Protein AF-A0A9D8IH12-F1 (afdb_monomer_lite)

Sequence (196 aa):
MSVIIPDLQWYLEQSACKNISPRCPFATVQSCPRFYQSLSLLGDAGSTKIPEKEDKKLFKKWKCTPLWPITKEQATSISGYEDNHFWNFCPEVSFGRFDFFASDLDRYADEIDKDLAHSNLSKIKTTSDDWRWSWANIKPQHYSECPLYSVLLRLKTDINNRHEDIIDFKPNFHGIGLNINALIRKIKRRIKGKDV

Structure (mmCIF, N/CA/C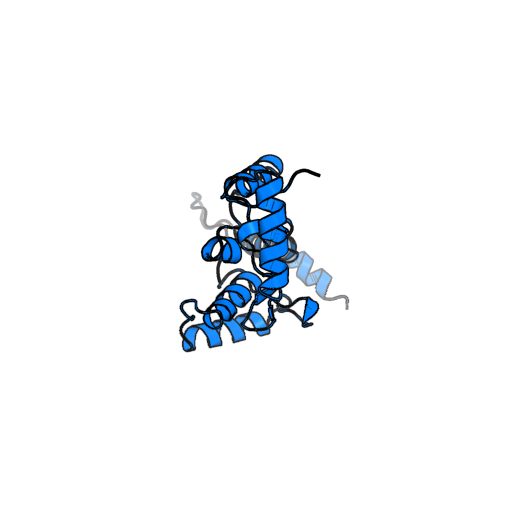/O backbone):
data_AF-A0A9D8IH12-F1
#
_entry.id   AF-A0A9D8IH12-F1
#
loop_
_atom_site.group_PDB
_atom_site.id
_atom_site.type_symbol
_atom_site.label_atom_id
_atom_site.label_alt_id
_atom_site.label_comp_id
_atom_site.label_asym_id
_atom_site.label_entity_id
_atom_site.label_seq_id
_atom_site.pdbx_PDB_ins_code
_atom_site.Cartn_x
_atom_site.Cartn_y
_atom_site.Cartn_z
_atom_site.occupancy
_atom_site.B_iso_or_equiv
_atom_site.auth_seq_id
_atom_site.auth_comp_id
_atom_site.auth_asym_id
_atom_site.auth_atom_id
_atom_site.pdbx_PDB_model_num
ATOM 1 N N . MET A 1 1 ? 11.280 15.818 -16.408 1.00 52.19 1 MET A N 1
ATOM 2 C CA . MET A 1 1 ? 10.910 15.562 -14.999 1.00 52.19 1 MET A CA 1
ATOM 3 C C . MET A 1 1 ? 11.822 14.467 -14.480 1.00 52.19 1 MET A C 1
ATOM 5 O O . MET A 1 1 ? 12.082 13.536 -15.232 1.00 52.19 1 MET A O 1
ATOM 9 N N . SER A 1 2 ? 12.368 14.611 -13.274 1.00 76.56 2 SER A N 1
ATOM 10 C CA . SER A 1 2 ? 13.153 13.557 -12.627 1.00 76.56 2 SER A CA 1
ATOM 11 C C . SER A 1 2 ? 12.248 12.373 -12.283 1.00 76.56 2 SER A C 1
ATOM 13 O O . SER A 1 2 ? 11.105 12.561 -11.869 1.00 76.56 2 SER A O 1
ATOM 15 N N . VAL A 1 3 ? 12.749 11.158 -12.489 1.00 87.12 3 VAL A N 1
ATOM 16 C CA . VAL A 1 3 ? 12.045 9.931 -12.104 1.00 87.12 3 VAL A CA 1
ATOM 17 C C . VAL A 1 3 ? 12.115 9.811 -10.585 1.00 87.12 3 VAL A C 1
ATOM 19 O O . VAL A 1 3 ? 13.197 9.906 -10.010 1.00 87.12 3 VAL A O 1
ATOM 22 N N . ILE A 1 4 ? 10.964 9.645 -9.935 1.00 92.81 4 ILE A N 1
ATOM 23 C CA . ILE A 1 4 ? 10.900 9.370 -8.497 1.00 92.81 4 ILE A CA 1
ATOM 24 C C . ILE A 1 4 ? 11.080 7.867 -8.304 1.00 92.81 4 ILE A C 1
ATOM 26 O O . ILE A 1 4 ? 10.373 7.077 -8.932 1.00 92.81 4 ILE A O 1
ATOM 30 N N . ILE A 1 5 ? 11.996 7.491 -7.416 1.00 94.44 5 ILE A N 1
ATOM 31 C CA . ILE A 1 5 ? 12.166 6.121 -6.934 1.00 94.44 5 ILE A CA 1
ATOM 32 C C . ILE A 1 5 ? 11.589 6.094 -5.515 1.00 94.44 5 ILE A C 1
ATOM 34 O O . ILE A 1 5 ? 12.211 6.648 -4.612 1.00 94.44 5 ILE A O 1
ATOM 38 N N . PRO A 1 6 ? 10.380 5.545 -5.299 1.00 95.50 6 PRO A N 1
ATOM 39 C CA . PRO A 1 6 ? 9.729 5.561 -3.992 1.00 95.50 6 PRO A CA 1
ATOM 40 C C . PRO A 1 6 ? 10.261 4.442 -3.090 1.00 95.50 6 PRO A C 1
ATOM 42 O O . PRO A 1 6 ? 9.503 3.597 -2.615 1.00 95.50 6 PRO A O 1
ATOM 45 N N . ASP A 1 7 ? 11.573 4.410 -2.896 1.00 95.44 7 ASP A N 1
ATOM 46 C CA . ASP A 1 7 ? 12.251 3.471 -2.011 1.00 95.44 7 ASP A CA 1
ATOM 47 C C . ASP A 1 7 ? 12.189 3.934 -0.541 1.00 95.44 7 ASP A C 1
ATOM 49 O O . ASP A 1 7 ? 11.504 4.899 -0.174 1.00 95.44 7 ASP A O 1
ATOM 53 N N . LEU A 1 8 ? 12.907 3.225 0.333 1.00 96.44 8 LEU A N 1
ATOM 54 C CA . LEU A 1 8 ? 13.005 3.585 1.745 1.00 96.44 8 LEU A CA 1
ATOM 55 C C . LEU A 1 8 ? 13.632 4.961 1.964 1.00 96.44 8 LEU A C 1
ATOM 57 O O . LEU A 1 8 ? 13.173 5.682 2.849 1.00 96.44 8 LEU A O 1
ATOM 61 N N . GLN A 1 9 ? 14.637 5.334 1.175 1.00 96.25 9 GLN A N 1
ATOM 62 C CA . GLN A 1 9 ? 15.309 6.617 1.329 1.00 96.25 9 GLN A CA 1
ATOM 63 C C . GLN A 1 9 ? 14.342 7.761 1.018 1.00 96.25 9 GLN A C 1
ATOM 65 O O . GLN A 1 9 ? 14.141 8.639 1.860 1.00 96.25 9 GLN A O 1
ATOM 70 N N . TRP A 1 10 ? 13.655 7.688 -0.124 1.00 96.12 10 TRP A N 1
ATOM 71 C CA . TRP A 1 10 ? 12.610 8.636 -0.496 1.00 96.12 10 TRP A CA 1
ATOM 72 C C . TRP A 1 10 ? 11.544 8.751 0.597 1.00 96.12 10 TRP A C 1
ATOM 74 O O . TRP A 1 10 ? 11.160 9.851 0.994 1.00 96.12 10 TRP A O 1
ATOM 84 N N . TYR A 1 11 ? 11.086 7.622 1.139 1.00 96.88 11 TYR A N 1
ATOM 85 C CA . TYR A 1 11 ? 10.042 7.609 2.161 1.00 96.88 11 TYR A CA 1
ATOM 86 C C . TYR A 1 11 ? 10.471 8.268 3.479 1.00 96.88 11 TYR A C 1
ATOM 88 O O . TYR A 1 11 ? 9.703 9.027 4.084 1.00 96.88 11 TYR A O 1
ATOM 96 N N . LEU A 1 12 ? 11.704 8.007 3.921 1.00 97.31 12 LEU A N 1
ATOM 97 C CA . LEU A 1 12 ? 12.273 8.608 5.127 1.00 97.31 12 LEU A CA 1
ATOM 98 C C . LEU A 1 12 ? 12.488 10.115 4.957 1.00 97.31 12 LEU A C 1
ATOM 100 O O . LEU A 1 12 ? 12.183 10.878 5.874 1.00 97.31 12 LEU A O 1
ATOM 104 N N . GLU A 1 13 ? 12.934 10.559 3.781 1.00 96.94 13 GLU A N 1
ATOM 105 C CA . GLU A 1 13 ? 13.054 11.982 3.451 1.00 96.94 13 GLU A CA 1
ATOM 106 C C . GLU A 1 13 ? 11.695 12.687 3.499 1.00 96.94 13 GLU A C 1
ATOM 108 O O . GLU A 1 13 ? 11.571 13.740 4.125 1.00 96.94 13 GLU A O 1
ATOM 113 N N . GLN A 1 14 ? 10.640 12.076 2.942 1.00 96.75 14 GLN A N 1
ATOM 114 C CA . GLN A 1 14 ? 9.277 12.615 3.037 1.00 96.75 14 GLN A CA 1
ATOM 115 C C . GLN A 1 14 ? 8.811 12.761 4.492 1.00 96.75 14 GLN A C 1
ATOM 117 O O . GLN A 1 14 ? 8.184 13.765 4.848 1.00 96.75 14 GLN A O 1
ATOM 122 N N . SER A 1 15 ? 9.120 11.780 5.344 1.00 96.88 15 SER A N 1
ATOM 123 C CA . SER A 1 15 ? 8.810 11.838 6.777 1.00 96.88 15 SER A CA 1
ATOM 124 C C . SER A 1 15 ? 9.581 12.953 7.485 1.00 96.88 15 SER A C 1
ATOM 126 O O . SER A 1 15 ? 8.988 13.719 8.249 1.00 96.88 15 SER A O 1
ATOM 128 N N . ALA A 1 16 ? 10.878 13.088 7.195 1.00 97.00 16 ALA A N 1
ATOM 129 C CA . ALA A 1 16 ? 11.741 14.112 7.772 1.00 97.00 16 ALA A CA 1
ATOM 130 C C . ALA A 1 16 ? 11.294 15.526 7.370 1.00 97.00 16 ALA A C 1
ATOM 132 O O . ALA A 1 16 ? 11.111 16.380 8.236 1.00 97.00 16 ALA A O 1
ATOM 133 N N . CYS A 1 17 ? 11.013 15.758 6.082 1.00 96.19 17 CYS A N 1
ATOM 134 C CA . CYS A 1 17 ? 10.517 17.042 5.578 1.00 96.19 17 CYS A CA 1
ATOM 135 C C . CYS A 1 17 ? 9.187 17.459 6.219 1.00 96.19 17 CYS A C 1
ATOM 137 O O . CYS A 1 17 ? 8.933 18.648 6.403 1.00 96.19 17 CYS A O 1
ATOM 139 N N . LYS A 1 18 ? 8.332 16.491 6.566 1.00 94.75 18 LYS A N 1
ATOM 140 C CA . LYS A 1 18 ? 7.032 16.734 7.207 1.00 94.75 18 LYS A CA 1
ATOM 141 C C . LYS A 1 18 ? 7.108 16.725 8.742 1.00 94.75 18 LYS A C 1
ATOM 143 O O . LYS A 1 18 ? 6.090 16.978 9.381 1.00 94.75 18 LYS A O 1
ATOM 148 N N . ASN A 1 19 ? 8.279 16.454 9.327 1.00 95.62 19 ASN A N 1
ATOM 149 C CA . ASN A 1 19 ? 8.497 16.289 10.767 1.00 95.62 19 ASN A CA 1
ATOM 150 C C . ASN A 1 19 ? 7.509 15.296 11.416 1.00 95.62 19 ASN A C 1
ATOM 152 O O . ASN A 1 19 ? 6.860 15.585 12.425 1.00 95.62 19 ASN A O 1
ATOM 156 N N . ILE A 1 20 ? 7.350 14.129 10.789 1.00 95.44 20 ILE A N 1
ATOM 157 C CA . ILE A 1 20 ? 6.456 13.052 11.233 1.00 95.44 20 ILE A CA 1
ATOM 158 C C . ILE A 1 20 ? 7.218 11.734 11.408 1.00 95.44 20 ILE A C 1
ATOM 160 O O . ILE A 1 20 ? 8.392 11.618 11.068 1.00 95.44 20 ILE A O 1
ATOM 164 N N . SER A 1 21 ? 6.537 10.737 11.976 1.00 94.75 21 SER A N 1
ATOM 165 C CA . SER A 1 21 ? 7.082 9.389 12.181 1.00 94.75 21 SER A CA 1
ATOM 166 C C . SER A 1 21 ? 7.619 8.783 10.873 1.00 94.75 21 SER A C 1
ATOM 168 O O . SER A 1 21 ? 6.948 8.885 9.855 1.00 94.75 21 SER A O 1
ATOM 170 N N . PRO A 1 22 ? 8.759 8.071 10.884 1.00 94.69 22 PRO A N 1
ATOM 171 C CA . PRO A 1 22 ? 9.334 7.470 9.675 1.00 94.69 22 PRO A CA 1
ATOM 172 C C . PRO A 1 22 ? 8.494 6.330 9.081 1.00 94.69 22 PRO A C 1
ATOM 174 O O . PRO A 1 22 ? 8.726 5.914 7.951 1.00 94.69 22 PRO A O 1
ATOM 177 N N . ARG A 1 23 ? 7.546 5.779 9.849 1.00 95.44 23 ARG A N 1
ATOM 178 C CA . ARG A 1 23 ? 6.597 4.741 9.419 1.00 95.44 23 ARG A CA 1
ATOM 179 C C . ARG A 1 23 ? 5.189 5.094 9.857 1.00 95.44 23 ARG A C 1
ATOM 181 O O . ARG A 1 23 ? 4.989 5.789 10.862 1.00 95.44 23 ARG A O 1
ATOM 188 N N . CYS A 1 24 ? 4.210 4.555 9.139 1.00 96.75 24 CYS A N 1
ATOM 189 C CA . CYS A 1 24 ? 2.810 4.751 9.462 1.00 96.75 24 CYS A CA 1
ATOM 190 C C . CYS A 1 24 ? 2.468 4.123 10.828 1.00 96.75 24 CYS A C 1
ATOM 192 O O . CYS A 1 24 ? 2.573 2.906 10.997 1.00 96.75 24 CYS A O 1
ATOM 194 N N . PRO A 1 25 ? 1.950 4.902 11.795 1.00 95.94 25 PRO A N 1
ATOM 195 C CA . PRO A 1 25 ? 1.596 4.392 13.122 1.00 95.94 25 PRO A CA 1
ATOM 196 C C . PRO A 1 25 ? 0.372 3.458 13.116 1.00 95.94 25 PRO A C 1
ATOM 198 O O . PRO A 1 25 ? 0.020 2.890 14.149 1.00 95.94 25 PRO A O 1
ATOM 201 N N . PHE A 1 26 ? -0.299 3.316 11.969 1.00 96.81 26 PHE A N 1
ATOM 202 C CA . PHE A 1 26 ? -1.471 2.462 11.778 1.00 96.81 26 PHE A CA 1
ATOM 203 C C . PHE A 1 26 ? -1.189 1.249 10.880 1.00 96.81 26 PHE A C 1
ATOM 205 O O . PHE A 1 26 ? -2.137 0.578 10.480 1.00 96.81 26 PHE A O 1
ATOM 212 N N . ALA A 1 27 ? 0.078 0.967 10.549 1.00 95.06 27 ALA A N 1
ATOM 213 C CA . ALA A 1 27 ? 0.498 -0.114 9.650 1.00 95.06 27 ALA A CA 1
ATOM 214 C C . ALA A 1 27 ? 0.343 -1.521 10.261 1.00 95.06 27 ALA A C 1
ATOM 216 O O . ALA A 1 27 ? 1.305 -2.271 10.394 1.00 95.06 27 ALA A O 1
ATOM 217 N N . THR A 1 28 ? -0.871 -1.883 10.672 1.00 96.00 28 THR A N 1
ATOM 218 C CA . THR A 1 28 ? -1.206 -3.227 11.148 1.00 96.00 28 THR A CA 1
ATOM 219 C C . THR A 1 28 ? -2.620 -3.610 10.718 1.00 96.00 28 THR A C 1
ATOM 221 O O . THR A 1 28 ? -3.506 -2.758 10.591 1.00 96.00 28 THR A O 1
ATOM 224 N N . VAL A 1 29 ? -2.872 -4.917 10.577 1.00 95.38 29 VAL A N 1
ATOM 225 C CA . VAL A 1 29 ? -4.204 -5.455 10.230 1.00 95.38 29 VAL A CA 1
ATOM 226 C C . VAL A 1 29 ? -5.284 -5.100 11.257 1.00 95.38 29 VAL A C 1
ATOM 228 O O . VAL A 1 29 ? -6.471 -5.075 10.936 1.00 95.38 29 VAL A O 1
ATOM 231 N N . GLN A 1 30 ? -4.885 -4.814 12.501 1.00 94.69 30 GLN A N 1
ATOM 232 C CA . GLN A 1 30 ? -5.800 -4.470 13.588 1.00 94.69 30 GLN A CA 1
ATOM 233 C C . GLN A 1 30 ? -6.117 -2.976 13.663 1.00 94.69 30 GLN A C 1
ATOM 235 O O . GLN A 1 30 ? -7.159 -2.627 14.223 1.00 94.69 30 GLN A O 1
ATOM 240 N N . SER A 1 31 ? -5.263 -2.120 13.103 1.00 94.69 31 SER A N 1
ATOM 241 C CA . SER A 1 31 ? -5.381 -0.664 13.220 1.00 94.69 31 SER A CA 1
ATOM 242 C C . SER A 1 31 ? -5.847 0.022 11.937 1.00 94.69 31 SER A C 1
ATOM 244 O O . SER A 1 31 ? -6.378 1.126 12.024 1.00 94.69 31 SER A O 1
ATOM 246 N N . CYS A 1 32 ? -5.686 -0.601 10.764 1.00 96.88 32 CYS A N 1
ATOM 247 C CA . CYS A 1 32 ? -6.055 0.005 9.485 1.00 96.88 32 CYS A CA 1
ATOM 248 C C . CYS A 1 32 ? -6.772 -0.988 8.549 1.00 96.88 32 CYS A C 1
ATOM 250 O O . CYS A 1 32 ? -6.210 -2.045 8.242 1.00 96.88 32 CYS A O 1
ATOM 252 N N . PRO A 1 33 ? -7.963 -0.641 8.016 1.00 96.75 33 PRO A N 1
ATOM 253 C CA . PRO A 1 33 ? -8.672 -1.509 7.081 1.00 96.75 33 PRO A CA 1
ATOM 254 C C . PRO A 1 33 ? -7.945 -1.632 5.739 1.00 96.75 33 PRO A C 1
ATOM 256 O O . PRO A 1 33 ? -7.918 -2.721 5.183 1.00 96.75 33 PRO A O 1
ATOM 259 N N . ARG A 1 34 ? -7.284 -0.574 5.241 1.00 96.88 34 ARG A N 1
ATOM 260 C CA . ARG A 1 34 ? -6.520 -0.643 3.980 1.00 96.88 34 ARG A CA 1
ATOM 261 C C . ARG A 1 34 ? -5.297 -1.548 4.091 1.00 96.88 34 ARG A C 1
ATOM 263 O O . ARG A 1 34 ? -5.007 -2.284 3.155 1.00 96.88 34 ARG A O 1
ATOM 270 N N . PHE A 1 35 ? -4.604 -1.527 5.232 1.00 97.25 35 PHE A N 1
ATOM 271 C CA . PHE A 1 35 ? -3.502 -2.458 5.491 1.00 97.25 35 PHE A CA 1
ATOM 272 C C . PHE A 1 35 ? -4.009 -3.904 5.444 1.00 97.25 35 PHE A C 1
ATOM 274 O O . PHE A 1 35 ? -3.428 -4.745 4.766 1.00 97.25 35 PHE A O 1
ATOM 281 N N . TYR A 1 36 ? -5.134 -4.168 6.114 1.00 96.88 36 TYR A N 1
ATOM 282 C CA . TYR A 1 36 ? -5.791 -5.469 6.077 1.00 96.88 36 TYR A CA 1
ATOM 283 C C . TYR A 1 36 ? -6.212 -5.888 4.657 1.00 96.88 36 TYR A C 1
ATOM 285 O O . TYR A 1 36 ? -5.841 -6.976 4.230 1.00 96.88 36 TYR A O 1
ATOM 293 N N . GLN A 1 37 ? -6.928 -5.035 3.914 1.00 96.00 37 GLN A N 1
ATOM 294 C CA . GLN A 1 37 ? -7.385 -5.343 2.552 1.00 96.00 37 GLN A CA 1
ATOM 295 C C . GLN A 1 37 ? -6.217 -5.647 1.611 1.00 96.00 37 GLN A C 1
ATOM 297 O O . GLN A 1 37 ? -6.265 -6.629 0.879 1.00 96.00 37 GLN A O 1
ATOM 302 N N . SER A 1 38 ? -5.151 -4.845 1.682 1.00 96.06 38 SER A N 1
ATOM 303 C CA . SER A 1 38 ? -3.942 -5.057 0.878 1.00 96.06 38 SER A CA 1
ATOM 304 C C . SER A 1 38 ? -3.308 -6.413 1.178 1.00 96.06 38 SER A C 1
ATOM 306 O O . SER A 1 38 ? -3.014 -7.173 0.263 1.00 96.06 38 SER A O 1
ATOM 308 N N . LEU A 1 39 ? -3.133 -6.748 2.461 1.00 95.38 39 LEU A N 1
ATOM 309 C CA . LEU A 1 39 ? -2.497 -8.002 2.859 1.00 95.38 39 LEU A CA 1
ATOM 310 C C . LEU A 1 39 ? -3.357 -9.232 2.532 1.00 95.38 39 LEU A C 1
ATOM 312 O O . LEU A 1 39 ? -2.820 -10.252 2.112 1.00 95.38 39 LEU A O 1
ATOM 316 N N . SER A 1 40 ? -4.677 -9.133 2.715 1.00 94.75 40 SER A N 1
ATOM 317 C CA . SER A 1 40 ? -5.627 -10.204 2.389 1.00 94.75 40 SER A CA 1
ATOM 318 C C . SER A 1 40 ? -5.575 -10.543 0.892 1.00 94.75 40 SER A C 1
ATOM 320 O O . SER A 1 40 ? -5.410 -11.709 0.540 1.00 94.75 40 SER A O 1
ATOM 322 N N . LEU A 1 41 ? -5.569 -9.524 0.020 1.00 94.19 41 LEU A N 1
ATOM 323 C CA . LEU A 1 41 ? -5.495 -9.700 -1.437 1.00 94.19 41 LEU A CA 1
ATOM 324 C C . LEU A 1 41 ? -4.143 -10.240 -1.927 1.00 94.19 41 LEU A C 1
ATOM 326 O O . LEU A 1 41 ? -4.106 -11.032 -2.865 1.00 94.19 41 LEU A O 1
ATOM 330 N N . LEU A 1 42 ? -3.025 -9.875 -1.288 1.00 91.50 42 LEU A N 1
ATOM 331 C CA . LEU A 1 42 ? -1.710 -10.417 -1.669 1.00 91.50 42 LEU A CA 1
ATOM 332 C C . LEU A 1 42 ? -1.615 -11.935 -1.512 1.00 91.50 42 LEU A C 1
ATOM 334 O O . LEU A 1 42 ? -0.801 -12.564 -2.189 1.00 91.50 42 LEU A O 1
ATOM 338 N N . GLY A 1 43 ? -2.425 -12.514 -0.626 1.00 85.81 43 GLY A N 1
ATOM 339 C CA . GLY A 1 43 ? -2.532 -13.956 -0.476 1.00 85.81 43 GLY A CA 1
ATOM 340 C C . GLY A 1 43 ? -2.961 -14.658 -1.767 1.00 85.81 43 GLY A C 1
ATOM 341 O O . GLY A 1 43 ? -2.488 -15.754 -2.060 1.00 85.81 43 GLY A O 1
ATOM 342 N N . ASP A 1 44 ? -3.832 -14.021 -2.548 1.00 83.44 44 ASP A N 1
ATOM 343 C CA . ASP A 1 44 ? -4.275 -14.537 -3.843 1.00 83.44 44 ASP A CA 1
ATOM 344 C C . ASP A 1 44 ? -3.245 -14.245 -4.949 1.00 83.44 44 ASP A C 1
ATOM 346 O O . ASP A 1 44 ? -3.030 -15.091 -5.810 1.00 83.44 44 ASP A O 1
ATOM 350 N N . ALA A 1 45 ? -2.480 -13.154 -4.828 1.00 83.44 45 ALA A N 1
ATOM 351 C CA . ALA A 1 45 ? -1.359 -12.806 -5.715 1.00 83.44 45 ALA A CA 1
ATOM 352 C C . ALA A 1 45 ? -0.020 -13.495 -5.343 1.00 83.44 45 ALA A C 1
ATOM 354 O O . ALA A 1 45 ? 1.065 -12.904 -5.418 1.00 83.44 45 ALA A O 1
ATOM 355 N N . GLY A 1 46 ? -0.085 -14.749 -4.886 1.00 83.12 46 GLY A N 1
ATOM 356 C CA . GLY A 1 46 ? 1.090 -15.599 -4.649 1.00 83.12 46 GLY A CA 1
ATOM 357 C C . GLY A 1 46 ? 1.876 -15.337 -3.357 1.00 83.12 46 GLY A C 1
ATOM 358 O O . GLY A 1 46 ? 2.994 -15.836 -3.222 1.00 83.12 46 GLY A O 1
ATOM 359 N N . SER A 1 47 ? 1.335 -14.570 -2.405 1.00 87.94 47 SER A N 1
ATOM 360 C CA . SER A 1 47 ? 1.926 -14.416 -1.063 1.00 87.94 47 SER A CA 1
ATOM 361 C C . SER A 1 47 ? 1.300 -15.386 -0.057 1.00 87.94 47 SER A C 1
ATOM 363 O O . SER A 1 47 ? 0.250 -15.981 -0.295 1.00 87.94 47 SER A O 1
ATOM 365 N N . THR A 1 48 ? 1.920 -15.543 1.113 1.00 91.06 48 THR A N 1
ATOM 366 C CA . THR A 1 48 ? 1.343 -16.358 2.190 1.00 91.06 48 THR A CA 1
ATOM 367 C C . THR A 1 48 ? 0.010 -15.772 2.659 1.00 91.06 48 THR A C 1
ATOM 369 O O . THR A 1 48 ? -0.053 -14.620 3.093 1.00 91.06 48 THR A O 1
ATOM 372 N N . LYS A 1 49 ? -1.054 -16.581 2.610 1.00 93.19 49 LYS A N 1
ATOM 373 C CA . LYS A 1 49 ? -2.403 -16.176 3.027 1.00 93.19 49 LYS A CA 1
ATOM 374 C C . LYS A 1 49 ? -2.507 -15.993 4.541 1.00 93.19 49 LYS A C 1
ATOM 376 O O . LYS A 1 49 ? -1.919 -16.743 5.322 1.00 93.19 49 LYS A O 1
ATOM 381 N N . ILE A 1 50 ? -3.336 -15.036 4.956 1.00 93.69 50 ILE A N 1
ATOM 382 C CA . ILE A 1 50 ? -3.797 -14.940 6.344 1.00 93.69 50 ILE A CA 1
ATOM 383 C C . ILE A 1 50 ? -4.619 -16.205 6.652 1.00 93.69 50 ILE A C 1
ATOM 385 O O . ILE A 1 50 ? -5.450 -16.593 5.828 1.00 93.69 50 ILE A O 1
ATOM 389 N N . PRO A 1 51 ? -4.439 -16.858 7.818 1.00 95.94 51 PRO A N 1
ATOM 390 C CA . PRO A 1 51 ? -5.261 -18.003 8.192 1.00 95.9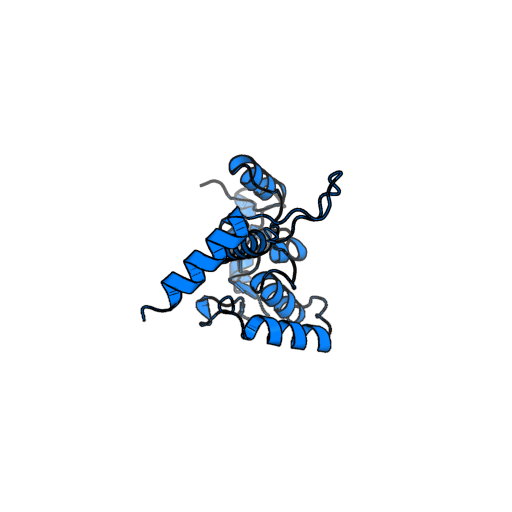4 51 PRO A CA 1
ATOM 391 C C . PRO A 1 51 ? -6.754 -17.668 8.114 1.00 95.94 51 PRO A C 1
ATOM 393 O O . PRO A 1 51 ? -7.196 -16.672 8.688 1.00 95.94 51 PRO A O 1
ATOM 396 N N . GLU A 1 52 ? -7.541 -18.524 7.461 1.00 95.06 52 GLU A N 1
ATOM 397 C CA . GLU A 1 52 ? -8.948 -18.263 7.109 1.00 95.06 52 GLU A CA 1
ATOM 398 C C . GLU A 1 52 ? -9.801 -17.793 8.302 1.00 95.06 52 GLU A C 1
ATOM 400 O O . GLU A 1 52 ? -10.625 -16.883 8.192 1.00 95.06 52 GLU A O 1
ATOM 405 N N . LYS A 1 53 ? -9.579 -18.389 9.478 1.00 96.94 53 LYS A N 1
ATOM 406 C CA . LYS A 1 53 ? -10.270 -18.015 10.718 1.00 96.94 53 LYS A CA 1
ATOM 407 C C . LYS A 1 53 ? -9.981 -16.569 11.134 1.00 96.94 53 LYS A C 1
ATOM 409 O O . LYS A 1 53 ? -10.897 -15.867 11.568 1.00 96.94 53 LYS A O 1
ATOM 414 N N . GLU A 1 54 ? -8.726 -16.136 11.035 1.00 96.25 54 GLU A N 1
ATOM 415 C CA . GLU A 1 54 ? -8.322 -14.775 11.400 1.00 96.25 54 GLU A CA 1
ATOM 416 C C . GLU A 1 54 ? -8.765 -13.776 10.326 1.00 96.25 54 GLU A C 1
ATOM 418 O O . GLU A 1 54 ? -9.274 -12.709 10.665 1.00 96.25 54 GLU A O 1
ATOM 423 N N . ASP A 1 55 ? -8.681 -14.150 9.047 1.00 96.12 55 ASP A N 1
ATOM 424 C CA . ASP A 1 55 ? -9.146 -13.318 7.935 1.00 96.12 55 ASP A CA 1
ATOM 425 C C . ASP A 1 55 ? -10.654 -13.030 8.031 1.00 96.12 55 ASP A C 1
ATOM 427 O O . ASP A 1 55 ? -11.069 -11.872 8.064 1.00 96.12 55 ASP A O 1
ATOM 431 N N . LYS A 1 56 ? -11.490 -14.058 8.248 1.00 96.44 56 LYS A N 1
ATOM 432 C CA . LYS A 1 56 ? -12.943 -13.891 8.467 1.00 96.44 56 LYS A CA 1
ATOM 433 C C . LYS A 1 56 ? -13.269 -12.976 9.651 1.00 96.44 56 LYS A C 1
ATOM 435 O O . LYS A 1 56 ? -14.219 -12.187 9.599 1.00 96.44 56 LYS A O 1
ATOM 440 N N . LYS A 1 57 ? -12.499 -13.075 10.738 1.00 96.94 57 LYS A N 1
ATOM 441 C CA . LYS A 1 57 ? -12.653 -12.228 11.930 1.00 96.94 57 LYS A CA 1
ATOM 442 C C . LYS A 1 57 ? -12.304 -10.769 11.622 1.00 96.94 57 LYS A C 1
ATOM 444 O O . LYS A 1 57 ? -13.062 -9.875 12.007 1.00 96.94 57 LYS A O 1
ATOM 449 N N . LEU A 1 58 ? -11.193 -10.531 10.927 1.00 96.62 58 LEU A N 1
ATOM 450 C CA . LEU A 1 58 ? -10.754 -9.201 10.499 1.00 96.62 58 LEU A CA 1
ATOM 451 C C . LEU A 1 58 ? -11.746 -8.572 9.517 1.00 96.62 58 LEU A C 1
ATOM 453 O O . LEU A 1 58 ? -12.147 -7.424 9.715 1.00 96.62 58 LEU A O 1
ATOM 457 N N . PHE A 1 59 ? -12.224 -9.339 8.537 1.00 96.25 59 PHE A N 1
ATOM 458 C CA . PHE A 1 59 ? -13.257 -8.908 7.601 1.00 96.25 59 PHE A CA 1
ATOM 459 C C . PHE A 1 59 ? -14.512 -8.431 8.333 1.00 96.25 59 PHE A C 1
ATOM 461 O O . PHE A 1 59 ? -14.977 -7.311 8.122 1.00 96.25 59 PHE A O 1
ATOM 468 N N . LYS A 1 60 ? -15.039 -9.250 9.254 1.00 96.31 60 LYS A N 1
ATOM 469 C CA . LYS A 1 60 ? -16.233 -8.900 10.035 1.00 96.31 60 LYS A CA 1
ATOM 470 C C . LYS A 1 60 ? -16.014 -7.647 10.884 1.00 96.31 60 LYS A C 1
ATOM 472 O O . LYS A 1 60 ? -16.910 -6.810 10.960 1.00 96.31 60 LYS A O 1
ATOM 477 N N . LYS A 1 61 ? -14.839 -7.509 11.509 1.00 95.19 61 LYS A N 1
ATOM 478 C CA . LYS A 1 61 ? -14.475 -6.319 12.290 1.00 95.19 61 LYS A CA 1
ATOM 479 C C . LYS A 1 61 ? -14.556 -5.064 11.430 1.00 95.19 61 LYS A C 1
ATOM 481 O O . LYS A 1 61 ? -15.220 -4.110 11.823 1.00 95.19 61 LYS A O 1
ATOM 486 N N . TRP A 1 62 ? -13.887 -5.062 10.280 1.00 95.69 62 TRP A N 1
ATOM 487 C CA . TRP A 1 62 ? -13.749 -3.856 9.472 1.00 95.69 62 TRP A CA 1
ATOM 488 C C . TRP A 1 62 ? -15.005 -3.508 8.682 1.00 95.69 62 TRP A C 1
ATOM 490 O O . TRP A 1 62 ? -15.355 -2.331 8.631 1.00 95.69 62 TRP A O 1
ATOM 500 N N . LYS A 1 63 ? -15.731 -4.505 8.162 1.00 94.81 63 LYS A N 1
ATOM 501 C CA . LYS A 1 63 ? -16.978 -4.311 7.404 1.00 94.81 63 LYS A CA 1
ATOM 502 C C . LYS A 1 63 ? -18.049 -3.532 8.179 1.00 94.81 63 LYS A C 1
ATOM 504 O O . LYS A 1 63 ? -18.868 -2.853 7.574 1.00 94.81 63 LYS A O 1
ATOM 509 N N . CYS A 1 64 ? -18.040 -3.612 9.509 1.00 90.62 64 CYS A N 1
ATOM 510 C CA . CYS A 1 64 ? -18.974 -2.883 10.372 1.00 90.62 64 CYS A CA 1
ATOM 511 C C . CYS A 1 64 ? -18.534 -1.442 10.694 1.00 90.62 64 CYS A C 1
ATOM 513 O O . CYS A 1 64 ? -19.214 -0.755 11.454 1.00 90.62 64 CYS A O 1
ATOM 515 N N . THR A 1 65 ? -17.389 -0.985 10.181 1.00 91.81 65 THR A N 1
ATOM 516 C CA . THR A 1 65 ? -16.856 0.355 10.461 1.00 91.81 65 THR A CA 1
ATOM 517 C C . THR A 1 65 ? -17.138 1.316 9.308 1.00 91.81 65 THR A C 1
ATOM 519 O O . THR A 1 65 ? -17.129 0.895 8.153 1.00 91.81 65 THR A O 1
ATOM 522 N N . PRO A 1 66 ? -17.282 2.627 9.577 1.00 91.38 66 PRO A N 1
ATOM 523 C CA . PRO A 1 66 ? -17.407 3.633 8.518 1.00 91.38 66 PRO A CA 1
ATOM 524 C C . PRO A 1 66 ? -16.113 3.829 7.709 1.00 91.38 66 PRO A C 1
ATOM 526 O O . PRO A 1 66 ? -16.091 4.615 6.770 1.00 91.38 66 PRO A O 1
ATOM 529 N N . LEU A 1 67 ? -15.021 3.157 8.091 1.00 93.00 67 LEU A N 1
ATOM 530 C CA . LEU A 1 67 ? -13.744 3.183 7.380 1.00 93.00 67 LEU A CA 1
ATOM 531 C C . LEU A 1 67 ? -13.676 2.133 6.265 1.00 93.00 67 LEU A C 1
ATOM 533 O O . LEU A 1 67 ? -12.704 2.113 5.510 1.00 93.00 67 LEU A O 1
ATOM 537 N N . TRP A 1 68 ? -14.656 1.229 6.199 1.00 94.69 68 TRP A N 1
ATOM 538 C CA . TRP A 1 68 ? -14.729 0.246 5.131 1.00 94.69 68 TRP A CA 1
ATOM 539 C C . TRP A 1 68 ? -15.119 0.927 3.815 1.00 94.69 68 TRP A C 1
ATOM 541 O O . TRP A 1 68 ? -16.046 1.740 3.822 1.00 94.69 68 TRP A O 1
ATOM 551 N N . PRO A 1 69 ? -14.460 0.602 2.689 1.00 93.56 69 PRO A N 1
ATOM 552 C CA . PRO A 1 69 ? -14.826 1.157 1.393 1.00 93.56 69 PRO A CA 1
ATOM 553 C C . PRO A 1 69 ? -16.296 0.894 1.060 1.00 93.56 69 PRO A C 1
ATOM 555 O O . PRO A 1 69 ? -16.770 -0.241 1.154 1.00 93.56 69 PRO A O 1
ATOM 558 N N . ILE A 1 70 ? -17.005 1.951 0.663 1.00 92.56 70 ILE A N 1
ATOM 559 C CA . ILE A 1 70 ? -18.410 1.857 0.242 1.00 92.56 70 ILE A CA 1
ATOM 560 C C . ILE A 1 70 ? -18.484 1.446 -1.229 1.00 92.56 70 ILE A C 1
ATOM 562 O O . ILE A 1 70 ? -19.339 0.647 -1.609 1.00 92.56 70 ILE A O 1
ATOM 566 N N . THR A 1 71 ? -17.577 1.979 -2.049 1.00 92.75 71 THR A N 1
ATOM 567 C CA . THR A 1 71 ? -17.524 1.730 -3.492 1.00 92.75 71 THR A CA 1
ATOM 568 C C . THR A 1 71 ? -16.253 0.978 -3.882 1.00 92.75 71 THR A C 1
ATOM 570 O O . THR A 1 71 ? -15.279 0.927 -3.123 1.00 92.75 71 THR A O 1
ATOM 573 N N . LYS A 1 72 ? -16.255 0.375 -5.076 1.00 90.12 72 LYS A N 1
ATOM 574 C CA . LYS A 1 72 ? -15.109 -0.398 -5.577 1.00 90.12 72 LYS A CA 1
ATOM 575 C C . LYS A 1 72 ? -13.910 0.494 -5.895 1.00 90.12 72 LYS A C 1
ATOM 577 O O . LYS A 1 72 ? -12.782 0.075 -5.693 1.00 90.12 72 LYS A O 1
ATOM 582 N N . GLU A 1 73 ? -14.151 1.736 -6.299 1.00 90.44 73 GLU A N 1
ATOM 583 C CA . GLU A 1 73 ? -13.123 2.732 -6.623 1.00 90.44 73 GLU A CA 1
ATOM 584 C C . GLU A 1 73 ? -12.299 3.135 -5.394 1.00 90.44 73 GLU A C 1
ATOM 586 O O . GLU A 1 73 ? -11.148 3.544 -5.518 1.00 90.44 73 GLU A O 1
ATOM 591 N N . GLN A 1 74 ? -12.881 3.029 -4.196 1.00 91.25 74 GLN A N 1
ATOM 592 C CA . GLN A 1 74 ? -12.186 3.284 -2.931 1.00 91.25 74 GLN A CA 1
ATOM 593 C C . GLN A 1 74 ? -11.489 2.038 -2.379 1.00 91.25 74 GLN A C 1
ATOM 595 O O . GLN A 1 74 ? -10.603 2.152 -1.523 1.00 91.25 74 GLN A O 1
ATOM 600 N N . ALA A 1 75 ? -11.932 0.856 -2.812 1.00 94.25 75 ALA A N 1
ATOM 601 C CA . ALA A 1 75 ? -11.428 -0.409 -2.324 1.00 94.25 75 ALA A CA 1
ATOM 602 C C . ALA A 1 75 ? -10.028 -0.685 -2.873 1.00 94.25 75 ALA A C 1
ATOM 604 O O . ALA A 1 75 ? -9.694 -0.338 -4.008 1.00 94.25 75 ALA A O 1
ATOM 605 N N . THR A 1 76 ? -9.208 -1.338 -2.051 1.00 96.12 76 THR A N 1
ATOM 606 C CA . THR A 1 76 ? -8.004 -1.998 -2.550 1.00 96.12 76 THR A CA 1
ATOM 607 C C . THR A 1 76 ? -8.427 -3.114 -3.496 1.00 96.12 76 THR A C 1
ATOM 609 O O . THR A 1 76 ? -9.359 -3.860 -3.186 1.00 96.12 76 THR A O 1
ATOM 612 N N . SER A 1 77 ? -7.779 -3.206 -4.651 1.00 94.94 77 SER A N 1
ATOM 613 C CA . SER A 1 77 ? -8.132 -4.193 -5.669 1.00 94.94 77 SER A CA 1
ATOM 614 C C . SER A 1 77 ? -6.911 -4.651 -6.447 1.00 94.94 77 SER A C 1
ATOM 616 O O . SER A 1 77 ? -5.945 -3.904 -6.602 1.00 94.94 77 SER A O 1
ATOM 618 N N . ILE A 1 78 ? -6.986 -5.893 -6.909 1.00 93.50 78 ILE A N 1
ATOM 619 C CA . ILE A 1 78 ? -6.063 -6.472 -7.873 1.00 93.50 78 ILE A CA 1
ATOM 620 C C . ILE A 1 78 ? -6.873 -6.749 -9.138 1.00 93.50 78 ILE A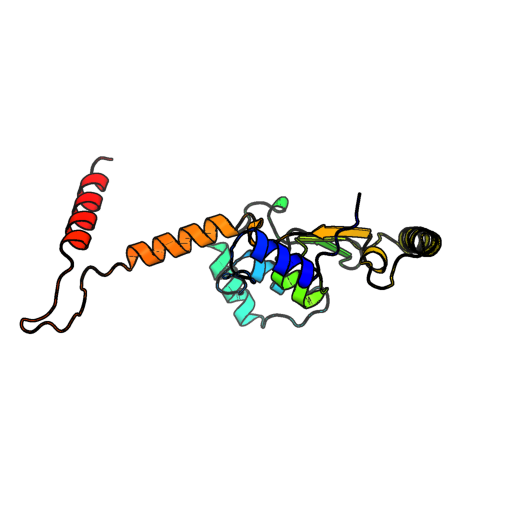 C 1
ATOM 622 O O . ILE A 1 78 ? -8.021 -7.194 -9.051 1.00 93.50 78 ILE A O 1
ATOM 626 N N . SER A 1 79 ? -6.321 -6.412 -10.297 1.00 90.12 79 SER A N 1
ATOM 627 C CA . SER A 1 79 ? -6.958 -6.659 -11.589 1.00 90.12 79 SER A CA 1
ATOM 628 C C . SER A 1 79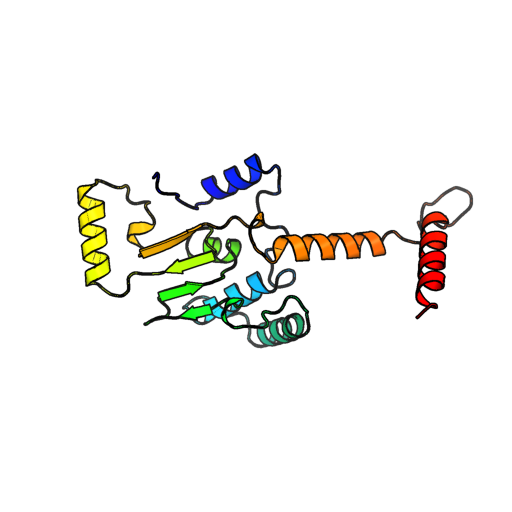 ? -5.918 -6.909 -12.680 1.00 90.12 79 SER A C 1
ATOM 630 O O . SER A 1 79 ? -4.717 -6.836 -12.435 1.00 90.12 79 SER A O 1
ATOM 632 N N . GLY A 1 80 ? -6.383 -7.202 -13.894 1.00 83.62 80 GLY A N 1
ATOM 633 C CA . GLY A 1 80 ? -5.526 -7.512 -15.036 1.00 83.62 80 GLY A CA 1
ATOM 634 C C . GLY A 1 80 ? -5.396 -9.003 -15.306 1.00 83.62 80 GLY A C 1
ATOM 635 O O . GLY A 1 80 ? -5.850 -9.845 -14.534 1.00 83.62 80 GLY A O 1
ATOM 636 N N . TYR A 1 81 ? -4.786 -9.315 -16.445 1.00 73.75 81 TYR A N 1
ATOM 637 C CA . TYR A 1 81 ? -4.372 -10.675 -16.760 1.00 73.75 81 TYR A CA 1
ATOM 638 C C . TYR A 1 81 ? -3.255 -11.075 -15.789 1.00 73.75 81 TYR A C 1
ATOM 640 O O . TYR A 1 81 ? -2.339 -10.286 -15.592 1.00 73.75 81 TYR A O 1
ATOM 648 N N . GLU A 1 82 ? -3.364 -12.240 -15.145 1.00 75.19 82 GLU A N 1
ATOM 649 C CA . GLU A 1 82 ? -2.404 -12.719 -14.130 1.00 75.19 82 GLU A CA 1
ATOM 650 C C . GLU A 1 82 ? -2.146 -11.750 -12.954 1.00 75.19 82 GLU A C 1
ATOM 652 O O . GLU A 1 82 ? -1.051 -11.729 -12.399 1.00 75.19 82 GLU A O 1
ATOM 657 N N . ASP A 1 83 ? -3.154 -10.970 -12.535 1.00 74.69 83 ASP A N 1
ATOM 658 C CA . ASP A 1 83 ? -3.070 -10.118 -11.333 1.00 74.69 83 ASP A CA 1
ATOM 659 C C . ASP A 1 83 ? -1.978 -9.027 -11.407 1.00 74.69 83 ASP A C 1
ATOM 661 O O . ASP A 1 83 ? -1.258 -8.732 -10.451 1.00 74.69 83 ASP A O 1
ATOM 665 N N . ASN A 1 84 ? -1.874 -8.401 -12.579 1.00 82.81 84 ASN A N 1
ATOM 666 C CA . ASN A 1 84 ? -0.802 -7.475 -12.943 1.00 82.81 84 ASN A CA 1
ATOM 667 C C . ASN A 1 84 ? -1.005 -6.002 -12.523 1.00 82.81 84 ASN A C 1
ATOM 669 O O . ASN A 1 84 ? -0.068 -5.207 -12.643 1.00 82.81 84 ASN A O 1
ATOM 673 N N . HIS A 1 85 ? -2.184 -5.629 -12.018 1.00 92.00 85 HIS A N 1
ATOM 674 C CA . HIS A 1 85 ? -2.517 -4.269 -11.578 1.00 92.00 85 HIS A CA 1
ATOM 675 C C . HIS A 1 85 ? -2.938 -4.249 -10.112 1.00 92.00 85 HIS A C 1
ATOM 677 O O . HIS A 1 85 ? -3.909 -4.901 -9.729 1.00 92.00 85 HIS A O 1
ATOM 683 N N . PHE A 1 86 ? -2.252 -3.451 -9.299 1.00 95.06 86 PHE A N 1
ATOM 684 C CA . PHE A 1 86 ? -2.497 -3.290 -7.868 1.00 95.06 86 PHE A CA 1
ATOM 685 C C . PHE A 1 86 ? -2.945 -1.860 -7.605 1.00 95.06 86 PHE A C 1
ATOM 687 O O . PHE A 1 86 ? -2.159 -0.946 -7.823 1.00 95.06 86 PHE A O 1
ATOM 694 N N . TRP A 1 87 ? -4.167 -1.641 -7.115 1.00 95.62 87 TRP A N 1
ATOM 695 C CA . TRP A 1 87 ? -4.717 -0.293 -6.906 1.00 95.62 87 TRP A CA 1
ATOM 696 C C . TRP A 1 87 ? -5.153 -0.051 -5.464 1.00 95.62 87 TRP A C 1
ATOM 698 O O . TRP A 1 87 ? -5.704 -0.942 -4.808 1.00 95.62 87 TRP A O 1
ATOM 708 N N . ASN A 1 88 ? -4.975 1.187 -4.983 1.00 96.25 88 ASN A N 1
ATOM 709 C CA . ASN A 1 88 ? -5.332 1.611 -3.623 1.00 96.25 88 ASN A CA 1
ATOM 710 C C . ASN A 1 88 ? -4.687 0.755 -2.516 1.00 96.25 88 ASN A C 1
ATOM 712 O O . ASN A 1 88 ? -5.269 0.565 -1.437 1.00 96.25 88 ASN A O 1
ATOM 716 N N . PHE A 1 89 ? -3.488 0.236 -2.761 1.00 96.69 89 PHE A N 1
ATOM 717 C CA . PHE A 1 89 ? -2.734 -0.519 -1.775 1.00 96.69 89 PHE A CA 1
ATOM 718 C C . PHE A 1 89 ? -2.232 0.377 -0.641 1.00 96.69 89 PHE A C 1
ATOM 720 O O . PHE A 1 89 ? -2.076 1.595 -0.760 1.00 96.69 89 PHE A O 1
ATOM 727 N N . CYS A 1 90 ? -2.010 -0.235 0.518 1.00 97.44 90 CYS A N 1
ATOM 728 C CA . CYS A 1 90 ? -1.293 0.403 1.606 1.00 97.44 90 CYS A CA 1
ATOM 729 C C . CYS A 1 90 ? 0.194 0.491 1.228 1.00 97.44 90 CYS A C 1
ATOM 731 O O . CYS A 1 90 ? 0.796 -0.564 1.030 1.00 97.44 90 CYS A O 1
ATOM 733 N N . PRO A 1 91 ? 0.820 1.684 1.217 1.00 97.44 91 PRO A N 1
ATOM 734 C CA . PRO A 1 91 ? 2.215 1.827 0.787 1.00 97.44 91 PRO A CA 1
ATOM 735 C C . PRO A 1 91 ? 3.194 1.022 1.654 1.00 97.44 91 PRO A C 1
ATOM 737 O O . PRO A 1 91 ? 4.222 0.565 1.175 1.00 97.44 91 PRO A O 1
ATOM 740 N N . GLU A 1 92 ? 2.847 0.786 2.919 1.00 97.50 92 GLU A N 1
ATOM 741 C CA . GLU A 1 92 ? 3.611 -0.057 3.845 1.00 97.50 92 GLU A CA 1
ATOM 742 C C . GLU A 1 92 ? 3.594 -1.541 3.440 1.00 97.50 92 GLU A C 1
ATOM 744 O O . GLU A 1 92 ? 4.598 -2.234 3.586 1.00 97.50 92 GLU A O 1
ATOM 749 N N . VAL A 1 93 ? 2.456 -2.022 2.926 1.00 96.69 93 VAL A N 1
ATOM 750 C CA . VAL A 1 93 ? 2.299 -3.398 2.429 1.00 96.69 93 VAL A CA 1
ATOM 751 C C . VAL A 1 93 ? 2.958 -3.537 1.061 1.00 96.69 93 VAL A C 1
ATOM 753 O O . VAL A 1 93 ? 3.674 -4.510 0.839 1.00 96.69 93 VAL A O 1
ATOM 756 N N . SER A 1 94 ? 2.775 -2.547 0.180 1.00 96.38 94 SER A N 1
ATOM 757 C CA . SER A 1 94 ? 3.449 -2.486 -1.121 1.00 96.38 94 SER A CA 1
ATOM 758 C C . SER A 1 94 ? 4.962 -2.557 -0.962 1.00 96.38 94 SER A C 1
ATOM 760 O O . SER A 1 94 ? 5.595 -3.377 -1.617 1.00 96.38 94 SER A O 1
ATOM 762 N N . PHE A 1 95 ? 5.533 -1.789 -0.029 1.00 96.69 95 PHE A N 1
ATOM 763 C CA . PHE A 1 95 ? 6.966 -1.833 0.239 1.00 96.69 95 PHE A CA 1
ATOM 764 C C . PHE A 1 95 ? 7.414 -3.214 0.720 1.00 96.69 95 PHE A C 1
ATOM 766 O O . PHE A 1 95 ? 8.389 -3.749 0.217 1.00 96.69 95 PHE A O 1
ATOM 773 N N . GLY A 1 96 ? 6.674 -3.839 1.641 1.00 94.69 96 GLY A N 1
ATOM 774 C CA . GLY A 1 96 ? 7.027 -5.172 2.137 1.00 94.69 96 GLY A CA 1
ATOM 775 C C . GLY A 1 96 ? 7.002 -6.280 1.075 1.00 94.69 96 GLY A C 1
ATOM 776 O O . GLY A 1 96 ? 7.585 -7.338 1.304 1.00 94.69 96 GLY A O 1
ATOM 777 N N . ARG A 1 97 ? 6.319 -6.070 -0.059 1.00 93.38 97 ARG A N 1
ATOM 778 C CA . ARG A 1 97 ? 6.197 -7.062 -1.138 1.00 93.38 97 ARG A CA 1
ATOM 779 C C . ARG A 1 97 ? 7.013 -6.725 -2.386 1.00 93.38 97 ARG A C 1
ATOM 781 O O . ARG A 1 97 ? 7.496 -7.645 -3.040 1.00 93.38 97 ARG A O 1
ATOM 788 N N . PHE A 1 98 ? 7.095 -5.446 -2.732 1.00 93.69 98 PHE A N 1
ATOM 789 C CA . PHE A 1 98 ? 7.627 -4.949 -4.001 1.00 93.69 98 PHE A CA 1
ATOM 790 C C . PHE A 1 98 ? 8.788 -3.963 -3.823 1.00 93.69 98 PHE A C 1
ATOM 792 O O . PHE A 1 98 ? 9.238 -3.411 -4.817 1.00 93.69 98 PHE A O 1
ATOM 799 N N . ASP A 1 99 ? 9.218 -3.692 -2.586 1.00 95.12 99 ASP A N 1
ATOM 800 C CA . ASP A 1 99 ? 10.279 -2.736 -2.230 1.00 95.12 99 ASP A CA 1
ATOM 801 C C . ASP A 1 99 ? 9.993 -1.265 -2.601 1.00 95.12 99 ASP A C 1
ATOM 803 O O . ASP A 1 99 ? 10.860 -0.398 -2.484 1.00 95.12 99 ASP A O 1
ATOM 807 N N . PHE A 1 100 ? 8.739 -0.945 -2.950 1.00 96.62 100 PHE A N 1
ATOM 808 C CA . PHE A 1 100 ? 8.292 0.405 -3.304 1.00 96.62 100 PHE A CA 1
ATOM 809 C C . PHE A 1 100 ? 7.110 0.887 -2.452 1.00 96.62 100 PHE A C 1
ATOM 811 O O . PHE A 1 100 ? 6.093 0.203 -2.306 1.00 96.62 100 PHE A O 1
ATOM 818 N N . PHE A 1 101 ? 7.197 2.120 -1.947 1.00 97.38 101 PHE A N 1
ATOM 819 C CA . PHE A 1 101 ? 6.096 2.812 -1.273 1.00 97.38 101 PHE A CA 1
ATOM 820 C C . PHE A 1 101 ? 5.140 3.430 -2.288 1.00 97.38 101 PHE A C 1
ATOM 822 O O . PHE A 1 101 ? 5.220 4.611 -2.635 1.00 97.38 101 PHE A O 1
ATOM 829 N N . ALA A 1 102 ? 4.203 2.614 -2.751 1.00 97.44 102 ALA A N 1
ATOM 830 C CA . ALA A 1 102 ? 3.235 3.008 -3.759 1.00 97.44 102 ALA A CA 1
ATOM 831 C C . ALA A 1 102 ? 1.818 2.583 -3.385 1.00 97.44 102 ALA A C 1
ATOM 833 O O . ALA A 1 102 ? 1.611 1.554 -2.733 1.00 97.44 102 ALA A O 1
ATOM 834 N N . SER A 1 103 ? 0.841 3.384 -3.806 1.00 97.25 103 SER A N 1
ATOM 835 C CA . SER A 1 103 ? -0.567 2.994 -3.711 1.00 97.25 103 SER A CA 1
ATOM 836 C C . SER A 1 103 ? -1.003 2.180 -4.918 1.00 97.25 103 SER A C 1
ATOM 838 O O . SER A 1 103 ? -1.817 1.272 -4.767 1.00 97.25 103 SER A O 1
ATOM 840 N N . ASP A 1 104 ? -0.462 2.519 -6.091 1.00 96.31 104 ASP A N 1
ATOM 841 C CA . ASP A 1 104 ? -0.842 1.912 -7.356 1.00 96.31 104 ASP A CA 1
ATOM 842 C C . ASP A 1 104 ? 0.433 1.408 -8.054 1.00 96.31 104 ASP A C 1
ATOM 844 O O . ASP A 1 104 ? 1.411 2.157 -8.157 1.00 96.31 104 ASP A O 1
ATOM 848 N N . LEU A 1 105 ? 0.439 0.143 -8.479 1.00 95.81 105 LEU A N 1
ATOM 849 C CA . LEU A 1 105 ? 1.517 -0.472 -9.254 1.00 95.81 105 LEU A CA 1
ATOM 850 C C . LEU A 1 105 ? 0.913 -1.252 -10.420 1.00 95.81 105 LEU A C 1
ATOM 852 O O . LEU A 1 105 ? 0.090 -2.141 -10.208 1.00 95.81 105 LEU A O 1
ATOM 856 N N . ASP A 1 106 ? 1.354 -0.953 -11.636 1.00 94.88 106 ASP A N 1
ATOM 857 C CA . ASP A 1 106 ? 0.865 -1.592 -12.853 1.00 94.88 106 ASP A CA 1
ATOM 858 C C . ASP A 1 106 ? 2.032 -2.210 -13.617 1.00 94.88 106 ASP A C 1
ATOM 860 O O . ASP A 1 106 ? 3.008 -1.528 -13.958 1.00 94.88 106 ASP A O 1
ATOM 864 N N . ARG A 1 107 ? 1.952 -3.514 -13.885 1.00 92.88 107 ARG A N 1
ATOM 865 C CA . ARG A 1 107 ? 2.890 -4.175 -14.796 1.00 92.88 107 ARG A CA 1
ATOM 866 C C . ARG A 1 107 ? 2.572 -3.814 -16.245 1.00 92.88 107 ARG A C 1
ATOM 868 O O . ARG A 1 107 ? 1.520 -3.260 -16.557 1.00 92.88 107 ARG A O 1
ATOM 875 N N . TYR A 1 108 ? 3.520 -4.123 -17.120 1.00 92.56 108 TYR A N 1
ATOM 876 C CA . TYR A 1 108 ? 3.309 -4.064 -18.563 1.00 92.56 108 TYR A CA 1
ATOM 877 C C . TYR A 1 108 ? 2.150 -4.972 -18.972 1.00 92.56 108 TYR A C 1
ATOM 879 O O . TYR A 1 108 ? 1.980 -6.045 -18.391 1.00 92.56 108 TYR A O 1
ATOM 887 N N . ALA A 1 109 ? 1.351 -4.520 -19.941 1.00 88.50 109 ALA A N 1
ATOM 888 C CA . ALA A 1 109 ? 0.187 -5.272 -20.395 1.00 88.50 109 ALA A CA 1
ATOM 889 C C . ALA A 1 109 ? 0.606 -6.568 -21.101 1.00 88.50 109 ALA A C 1
ATOM 891 O O . ALA A 1 109 ? -0.023 -7.605 -20.896 1.00 88.50 109 ALA A O 1
ATOM 892 N N . ASP A 1 110 ? 1.691 -6.513 -21.876 1.00 89.00 110 ASP A N 1
ATOM 893 C CA . ASP A 1 110 ? 2.276 -7.661 -22.557 1.00 89.00 110 ASP A CA 1
ATOM 894 C C . ASP A 1 110 ? 3.809 -7.551 -22.710 1.00 89.00 110 ASP A C 1
ATOM 896 O O . ASP A 1 110 ? 4.464 -6.620 -22.224 1.00 89.00 110 ASP A O 1
ATOM 900 N N . GLU A 1 111 ? 4.394 -8.557 -23.363 1.00 90.69 111 GLU A N 1
ATOM 901 C CA . GLU A 1 111 ? 5.829 -8.623 -23.655 1.00 90.69 111 GLU A CA 1
ATOM 902 C C . GLU A 1 111 ? 6.278 -7.537 -24.641 1.00 90.69 111 GLU A C 1
ATOM 904 O O . GLU A 1 111 ? 7.398 -7.045 -24.527 1.00 90.69 111 GLU A O 1
ATOM 909 N N . ILE A 1 112 ? 5.408 -7.109 -25.561 1.00 93.38 112 ILE A N 1
ATOM 910 C CA . ILE A 1 112 ? 5.734 -6.100 -26.576 1.00 93.38 112 ILE A CA 1
ATOM 911 C C . ILE A 1 112 ? 5.932 -4.740 -25.903 1.00 93.38 112 ILE A C 1
ATOM 913 O O . ILE A 1 112 ? 6.936 -4.064 -26.147 1.00 93.38 112 ILE A O 1
ATOM 917 N N . ASP A 1 113 ? 5.011 -4.355 -25.018 1.00 91.69 113 ASP A N 1
ATOM 918 C CA . ASP A 1 113 ? 5.098 -3.118 -24.244 1.00 91.69 113 ASP A CA 1
ATOM 919 C C . ASP A 1 113 ? 6.338 -3.107 -23.344 1.00 91.69 113 ASP A C 1
ATOM 921 O O . ASP A 1 113 ? 7.049 -2.096 -23.249 1.00 91.69 113 ASP A O 1
ATOM 925 N N . LYS A 1 114 ? 6.627 -4.247 -22.706 1.00 93.38 114 LYS A N 1
ATOM 926 C CA . LYS A 1 114 ? 7.808 -4.423 -21.859 1.00 93.38 114 LYS A CA 1
ATOM 927 C C . LYS A 1 114 ? 9.099 -4.280 -22.663 1.00 93.38 114 LYS A C 1
ATOM 929 O O . LYS A 1 114 ? 9.968 -3.501 -22.272 1.00 93.38 114 LYS A O 1
ATOM 934 N N . ASP A 1 115 ? 9.220 -4.979 -23.787 1.00 94.94 115 ASP A N 1
ATOM 935 C CA . ASP A 1 115 ? 10.420 -4.969 -24.627 1.00 94.94 115 ASP A CA 1
ATOM 936 C C . ASP A 1 115 ? 10.675 -3.585 -25.225 1.00 94.94 115 ASP A C 1
ATOM 938 O O . ASP A 1 115 ? 11.815 -3.106 -25.258 1.00 94.94 115 ASP A O 1
ATOM 942 N N . LEU A 1 116 ? 9.610 -2.893 -25.639 1.00 95.31 116 LEU A N 1
ATOM 943 C CA . LEU A 1 116 ? 9.703 -1.517 -26.111 1.00 95.31 116 LEU A CA 1
ATOM 944 C C . LEU A 1 116 ? 10.216 -0.585 -25.006 1.00 95.31 116 LEU A C 1
ATOM 946 O O . LEU A 1 116 ? 11.125 0.220 -25.243 1.00 95.31 116 LEU A O 1
ATOM 950 N N . ALA A 1 117 ? 9.665 -0.693 -23.795 1.00 94.12 117 ALA A N 1
ATOM 951 C CA . ALA A 1 117 ? 10.109 0.105 -22.660 1.00 94.12 117 ALA A CA 1
ATOM 952 C C . ALA A 1 117 ? 11.570 -0.194 -22.296 1.00 94.12 117 ALA A C 1
ATOM 954 O O . ALA A 1 117 ? 12.370 0.732 -22.161 1.00 94.12 117 ALA A O 1
ATOM 955 N N . HIS A 1 118 ? 11.943 -1.471 -22.223 1.00 95.19 118 HIS A N 1
ATOM 956 C CA . HIS A 1 118 ? 13.298 -1.927 -21.909 1.00 95.19 118 HIS A CA 1
ATOM 957 C C . HIS A 1 118 ? 14.311 -1.442 -22.946 1.00 95.19 118 HIS A C 1
ATOM 959 O O . HIS A 1 118 ? 15.341 -0.879 -22.577 1.00 95.19 118 HIS A O 1
ATOM 965 N N . SER A 1 119 ? 13.987 -1.541 -24.240 1.00 94.88 119 SER A N 1
ATOM 966 C CA . SER A 1 119 ? 14.817 -1.003 -25.326 1.00 94.88 119 SER A CA 1
ATOM 967 C C . SER A 1 119 ? 15.076 0.496 -25.154 1.00 94.88 119 SER A C 1
ATOM 969 O O . SER A 1 119 ? 16.202 0.973 -25.329 1.00 94.88 119 SER A O 1
ATOM 971 N N . ASN A 1 120 ? 14.047 1.255 -24.776 1.00 93.38 120 ASN A N 1
ATOM 972 C CA . ASN A 1 120 ? 14.177 2.689 -24.543 1.00 93.38 120 ASN A CA 1
ATOM 973 C C . ASN A 1 120 ? 15.025 2.993 -23.302 1.00 93.38 120 ASN A C 1
ATOM 975 O O . ASN A 1 120 ? 15.917 3.839 -23.388 1.00 93.38 120 ASN A O 1
ATOM 979 N N . LEU A 1 121 ? 14.814 2.281 -22.190 1.00 93.38 121 LEU A N 1
ATOM 980 C CA . LEU A 1 121 ? 15.605 2.415 -20.960 1.00 93.38 121 LEU A CA 1
ATOM 981 C C . LEU A 1 121 ? 17.092 2.095 -21.191 1.00 93.38 121 LEU A C 1
ATOM 983 O O . LEU A 1 121 ? 17.962 2.828 -20.709 1.00 93.38 121 LEU A O 1
ATOM 987 N N . SER A 1 122 ? 17.397 1.066 -21.992 1.00 92.25 122 SER A N 1
ATOM 988 C CA . SER A 1 122 ? 18.770 0.727 -22.387 1.00 92.25 122 SER A CA 1
ATOM 989 C C . SER A 1 122 ? 19.430 1.850 -23.188 1.00 92.25 122 SER A C 1
ATOM 991 O O . SER A 1 122 ? 20.588 2.187 -22.936 1.00 92.25 122 SER A O 1
ATOM 993 N N . LYS A 1 123 ? 18.705 2.476 -24.127 1.00 93.44 123 LYS A N 1
ATOM 994 C CA . LYS A 1 123 ? 19.234 3.587 -24.943 1.00 93.44 123 LYS A CA 1
ATOM 995 C C . LYS A 1 123 ? 19.594 4.806 -24.099 1.00 93.44 123 LYS A C 1
ATOM 997 O O . LYS A 1 123 ? 20.607 5.448 -24.365 1.00 93.44 123 LYS A O 1
ATOM 1002 N N . ILE A 1 124 ? 18.801 5.105 -23.069 1.00 90.94 124 ILE A N 1
ATOM 1003 C CA . ILE A 1 124 ? 19.068 6.219 -22.147 1.00 90.94 124 ILE A CA 1
ATOM 1004 C C . ILE A 1 124 ? 20.027 5.845 -21.003 1.00 90.94 124 ILE A C 1
ATOM 1006 O O . ILE A 1 124 ? 20.240 6.664 -20.114 1.00 90.94 124 ILE A O 1
ATOM 1010 N N . LYS A 1 125 ? 20.611 4.633 -21.023 1.00 87.62 125 LYS A N 1
ATOM 1011 C CA . LYS A 1 125 ? 21.570 4.122 -20.023 1.00 87.62 125 LYS A CA 1
ATOM 1012 C C . LY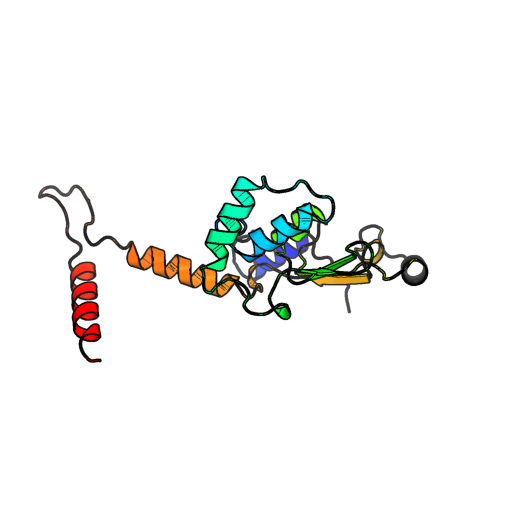S A 1 125 ? 21.086 4.305 -18.580 1.00 87.62 125 LYS A C 1
ATOM 1014 O O . LYS A 1 125 ? 21.839 4.736 -17.710 1.00 87.62 125 LYS A O 1
ATOM 1019 N N . THR A 1 126 ? 19.808 4.011 -18.346 1.00 87.12 126 THR A N 1
ATOM 1020 C CA . THR A 1 126 ? 19.228 4.044 -16.998 1.00 87.12 126 THR A CA 1
ATOM 1021 C C . THR A 1 126 ? 19.857 2.966 -16.111 1.00 87.12 126 THR A C 1
ATOM 1023 O O . THR A 1 126 ? 20.310 1.933 -16.606 1.00 87.12 126 THR A O 1
ATOM 1026 N N . THR A 1 127 ? 19.911 3.217 -14.804 1.00 87.25 127 THR A N 1
ATOM 1027 C CA . THR A 1 127 ? 20.427 2.263 -13.816 1.00 87.25 127 THR A CA 1
ATOM 1028 C C . THR A 1 127 ? 19.537 1.022 -13.717 1.00 87.25 127 THR A C 1
ATOM 1030 O O . THR A 1 127 ? 18.359 1.051 -14.071 1.00 87.25 127 THR A O 1
ATOM 1033 N N . SER A 1 128 ? 20.098 -0.083 -13.225 1.00 83.69 128 SER A N 1
ATOM 1034 C CA . SER A 1 128 ? 19.353 -1.324 -12.957 1.00 83.69 128 SER A CA 1
ATOM 1035 C C . SER A 1 128 ? 18.230 -1.146 -11.939 1.00 83.69 128 SER A C 1
ATOM 1037 O O . SER A 1 128 ? 17.243 -1.870 -11.985 1.00 83.69 128 SER A O 1
ATOM 1039 N N . ASP A 1 129 ? 18.378 -0.173 -11.043 1.00 84.38 129 ASP A N 1
ATOM 1040 C CA . ASP A 1 129 ? 17.494 0.015 -9.888 1.00 84.38 129 ASP A CA 1
ATOM 1041 C C . ASP A 1 129 ? 16.223 0.800 -10.246 1.00 84.38 129 ASP A C 1
ATOM 1043 O O . ASP A 1 129 ? 15.378 1.077 -9.395 1.00 84.38 129 ASP A O 1
ATOM 1047 N N . ASP A 1 130 ? 16.076 1.186 -11.514 1.00 90.94 130 ASP A N 1
ATOM 1048 C CA . ASP A 1 130 ? 14.886 1.873 -11.981 1.00 90.94 130 ASP A CA 1
ATOM 1049 C C . ASP A 1 130 ? 13.690 0.920 -12.007 1.00 90.94 130 ASP A C 1
ATOM 1051 O O . ASP A 1 130 ? 13.671 -0.099 -12.702 1.00 90.94 130 ASP A O 1
ATOM 1055 N N . TRP A 1 131 ? 12.646 1.279 -11.268 1.00 93.94 131 TRP A N 1
ATOM 1056 C CA . TRP A 1 131 ? 11.428 0.486 -11.180 1.00 93.94 131 TRP A CA 1
ATOM 1057 C C . TRP A 1 131 ? 10.776 0.237 -12.545 1.00 93.94 131 TRP A C 1
ATOM 1059 O O . TRP A 1 131 ? 10.059 -0.755 -12.694 1.00 93.94 131 TRP A O 1
ATOM 1069 N N . ARG A 1 132 ? 11.047 1.083 -13.554 1.00 94.19 132 ARG A N 1
ATOM 1070 C CA . ARG A 1 132 ? 10.539 0.939 -14.928 1.00 94.19 132 ARG A CA 1
ATOM 1071 C C . ARG A 1 132 ? 11.053 -0.320 -15.621 1.00 94.19 132 ARG A C 1
ATOM 1073 O O . ARG A 1 132 ? 10.481 -0.750 -16.609 1.00 94.19 132 ARG A O 1
ATOM 1080 N N . TRP A 1 133 ? 12.083 -0.981 -15.098 1.00 93.44 133 TRP A N 1
ATOM 1081 C CA . TRP A 1 133 ? 12.439 -2.320 -15.574 1.00 93.44 133 TRP A CA 1
ATOM 1082 C C . TRP A 1 133 ? 11.387 -3.377 -15.215 1.00 93.44 133 TRP A C 1
ATOM 1084 O O . TRP A 1 133 ? 11.275 -4.395 -15.895 1.00 93.44 133 TRP A O 1
ATOM 1094 N N . SER A 1 134 ? 10.597 -3.149 -14.167 1.00 92.12 134 SER A N 1
ATOM 1095 C CA . SER A 1 134 ? 9.614 -4.117 -13.663 1.00 92.12 134 SER A CA 1
ATOM 1096 C C . SER A 1 134 ? 8.164 -3.656 -13.806 1.00 92.12 134 SER A C 1
ATOM 1098 O O . SER A 1 134 ? 7.268 -4.498 -13.871 1.00 92.12 134 SER A O 1
ATOM 1100 N N . TRP A 1 135 ? 7.924 -2.347 -13.871 1.00 94.88 135 TRP A N 1
ATOM 1101 C CA . TRP A 1 135 ? 6.584 -1.768 -13.833 1.00 94.88 135 TRP A CA 1
ATOM 1102 C C . TRP A 1 135 ? 6.387 -0.745 -14.947 1.00 94.88 135 TRP A C 1
ATOM 1104 O O . TRP A 1 135 ? 7.266 0.070 -15.216 1.00 94.88 135 TRP A O 1
ATOM 1114 N N . ALA A 1 136 ? 5.205 -0.751 -15.557 1.00 94.56 136 ALA A N 1
ATOM 1115 C CA . ALA A 1 136 ? 4.812 0.254 -16.538 1.00 94.56 136 ALA A CA 1
ATOM 1116 C C . ALA A 1 136 ? 4.448 1.577 -15.855 1.00 94.56 136 ALA A C 1
ATOM 1118 O O . ALA A 1 136 ? 4.744 2.656 -16.370 1.00 94.56 136 ALA A O 1
ATOM 1119 N N . ASN A 1 137 ? 3.827 1.490 -14.677 1.00 94.62 137 ASN A N 1
ATOM 1120 C CA . ASN A 1 137 ? 3.431 2.642 -13.886 1.00 94.62 137 ASN A CA 1
ATOM 1121 C C . ASN A 1 137 ? 3.546 2.344 -12.388 1.00 94.62 137 ASN A C 1
ATOM 1123 O O . ASN A 1 137 ? 3.218 1.255 -11.918 1.00 94.62 137 ASN A O 1
ATOM 1127 N N . ILE A 1 138 ? 3.991 3.351 -11.642 1.00 96.19 138 ILE A N 1
ATOM 1128 C CA . ILE A 1 138 ? 3.961 3.373 -10.186 1.00 96.19 138 ILE A CA 1
ATOM 1129 C C . ILE A 1 138 ? 3.415 4.728 -9.765 1.00 96.19 138 ILE A C 1
ATOM 1131 O O . ILE A 1 138 ? 3.847 5.769 -10.262 1.00 96.19 138 ILE A O 1
ATOM 1135 N N . LYS A 1 139 ? 2.510 4.717 -8.789 1.00 96.88 139 LYS A N 1
ATOM 1136 C CA . LYS A 1 139 ? 2.066 5.914 -8.082 1.00 96.88 139 LYS A CA 1
ATOM 1137 C C . LYS A 1 139 ? 2.668 5.937 -6.676 1.00 96.88 139 LYS A C 1
ATOM 1139 O O . LYS A 1 139 ? 2.112 5.302 -5.770 1.00 96.88 139 LYS A O 1
ATOM 1144 N N . PRO A 1 140 ? 3.791 6.656 -6.479 1.00 96.88 140 PRO A N 1
ATOM 1145 C CA . PRO A 1 140 ? 4.374 6.873 -5.163 1.00 96.88 140 PRO A CA 1
ATOM 1146 C C . PRO A 1 140 ? 3.333 7.393 -4.176 1.00 96.88 140 PRO A C 1
ATOM 1148 O O . PRO A 1 140 ? 2.546 8.279 -4.513 1.00 96.88 140 PRO A O 1
ATOM 1151 N N . GLN A 1 141 ? 3.338 6.871 -2.953 1.00 97.25 141 GLN A N 1
ATOM 1152 C CA . GLN A 1 141 ? 2.488 7.401 -1.893 1.00 97.25 141 GLN A CA 1
ATOM 1153 C C . GLN A 1 141 ? 3.181 7.301 -0.540 1.00 97.25 141 GLN A C 1
ATOM 1155 O O . GLN A 1 141 ? 3.492 6.215 -0.052 1.00 97.25 141 GLN A O 1
ATOM 1160 N N . HIS A 1 142 ? 3.336 8.449 0.116 1.00 97.69 142 HIS A N 1
ATOM 1161 C CA . HIS A 1 142 ? 3.718 8.480 1.519 1.00 97.69 142 HIS A CA 1
ATOM 1162 C C . HIS A 1 142 ? 2.488 8.231 2.410 1.00 97.69 142 HIS A C 1
ATOM 1164 O O . HIS A 1 142 ? 1.384 8.678 2.092 1.00 97.69 142 HIS A O 1
ATOM 1170 N N . TYR A 1 143 ? 2.633 7.566 3.563 1.00 96.81 143 TYR A N 1
ATOM 1171 C CA . TYR A 1 143 ? 1.467 7.206 4.388 1.00 96.81 143 TYR A CA 1
ATOM 1172 C C . TYR A 1 143 ? 0.626 8.403 4.845 1.00 96.81 143 TYR A C 1
ATOM 1174 O O . TYR A 1 143 ? -0.581 8.265 5.036 1.00 96.81 143 TYR A O 1
ATOM 1182 N N . SER A 1 144 ? 1.244 9.572 5.030 1.00 95.94 144 SER A N 1
ATOM 1183 C CA . SER A 1 144 ? 0.532 10.784 5.451 1.00 95.94 144 SER A CA 1
ATOM 1184 C C . SER A 1 144 ? -0.408 11.345 4.382 1.00 95.94 144 SER A C 1
ATOM 1186 O O . SER A 1 144 ? -1.294 12.128 4.713 1.00 95.94 144 SER A O 1
ATOM 1188 N N . GLU A 1 145 ? -0.252 10.917 3.129 1.00 95.81 145 GLU A N 1
ATOM 1189 C CA . GLU A 1 145 ? -1.112 11.268 1.991 1.00 95.81 145 GLU A CA 1
ATOM 1190 C C . GLU A 1 145 ? -2.240 10.247 1.783 1.00 95.81 145 GLU A C 1
ATOM 1192 O O . GLU A 1 145 ? -3.127 10.449 0.954 1.00 95.81 145 GLU A O 1
ATOM 1197 N N . CYS A 1 146 ? -2.240 9.144 2.540 1.00 95.25 146 CYS A N 1
ATOM 1198 C CA . CYS A 1 146 ? -3.313 8.162 2.494 1.00 95.25 146 CYS A CA 1
ATOM 1199 C C . CYS A 1 146 ? -4.630 8.792 2.992 1.00 95.25 146 CYS A C 1
ATOM 1201 O O . CYS A 1 146 ? -4.663 9.308 4.115 1.00 95.25 146 CYS A O 1
ATOM 1203 N N . PRO A 1 147 ? -5.750 8.669 2.250 1.00 93.06 147 PRO A N 1
ATOM 1204 C CA . PRO A 1 147 ? -7.039 9.242 2.652 1.00 93.06 147 PRO A CA 1
ATOM 1205 C C . PRO A 1 147 ? -7.542 8.781 4.028 1.00 93.06 147 PRO A C 1
ATOM 1207 O O . PRO A 1 147 ? -8.274 9.501 4.702 1.00 93.06 147 PRO A O 1
ATOM 1210 N N . LEU A 1 148 ? -7.138 7.586 4.474 1.00 94.38 148 LEU A N 1
ATOM 1211 C CA . LEU A 1 148 ? -7.528 7.050 5.779 1.00 94.38 148 LEU A CA 1
ATOM 1212 C C . LEU A 1 148 ? -6.678 7.582 6.937 1.00 94.38 148 LEU A C 1
ATOM 1214 O O . LEU A 1 148 ? -7.097 7.476 8.088 1.00 94.38 148 LEU A O 1
ATOM 1218 N N . TYR A 1 149 ? -5.492 8.134 6.669 1.00 94.75 149 TYR A N 1
ATOM 1219 C CA . TYR A 1 149 ? -4.544 8.505 7.718 1.00 94.75 149 TYR A CA 1
ATOM 1220 C C . TYR A 1 149 ? -5.101 9.589 8.645 1.00 94.75 149 TYR A C 1
ATOM 1222 O O . TYR A 1 149 ? -5.088 9.427 9.865 1.00 94.75 149 TYR A O 1
ATOM 1230 N N . SER A 1 150 ? -5.646 10.668 8.078 1.00 92.75 150 SER A N 1
ATOM 1231 C CA . SER A 1 150 ? -6.215 11.778 8.851 1.00 92.75 150 SER A CA 1
ATOM 1232 C C . SER A 1 150 ? -7.416 11.338 9.696 1.00 92.75 150 SER A C 1
ATOM 1234 O O . SER A 1 150 ? -7.546 11.739 10.855 1.00 92.75 150 SER A O 1
ATOM 1236 N N . VAL A 1 151 ? -8.261 10.457 9.150 1.00 93.69 151 VAL A N 1
ATOM 1237 C CA . VAL A 1 151 ? -9.428 9.905 9.848 1.00 93.69 151 VAL A CA 1
ATOM 1238 C C . VAL A 1 151 ? -8.991 9.016 11.014 1.00 93.69 151 VAL A C 1
ATOM 1240 O O . VAL A 1 151 ? -9.487 9.178 12.128 1.00 93.69 151 VAL A O 1
ATOM 1243 N N . LEU A 1 152 ? -8.021 8.124 10.794 1.00 94.19 152 LEU A N 1
ATOM 1244 C CA . LEU A 1 152 ? -7.464 7.256 11.837 1.00 94.19 152 LEU A CA 1
ATOM 1245 C C . LEU A 1 152 ? -6.762 8.057 12.939 1.00 94.19 152 LEU A C 1
ATOM 1247 O O . LEU A 1 152 ? -6.933 7.759 14.123 1.00 94.19 152 LEU A O 1
ATOM 1251 N N . LEU A 1 153 ? -6.025 9.106 12.567 1.00 93.75 153 LEU A N 1
ATOM 1252 C CA . LEU A 1 153 ? -5.384 10.013 13.516 1.00 93.75 153 LEU A CA 1
ATOM 1253 C C . LEU A 1 153 ? -6.414 10.715 14.401 1.00 93.75 153 LEU A C 1
ATOM 1255 O O . LEU A 1 153 ? -6.270 10.708 15.623 1.00 93.75 153 LEU A O 1
ATOM 1259 N N . ARG A 1 154 ? -7.488 11.247 13.808 1.00 91.69 154 ARG A N 1
ATOM 1260 C CA . ARG A 1 154 ? -8.582 11.873 14.558 1.00 91.69 154 ARG A CA 1
ATOM 1261 C C . ARG A 1 154 ? -9.263 10.888 15.507 1.00 91.69 154 ARG A C 1
ATOM 1263 O O . ARG A 1 154 ? -9.445 11.213 16.676 1.00 91.69 154 ARG A O 1
ATOM 1270 N N . LEU A 1 155 ? -9.589 9.681 15.038 1.00 89.12 155 LEU A N 1
ATOM 1271 C CA . LEU A 1 155 ? -10.223 8.649 15.866 1.00 89.12 155 LEU A CA 1
ATOM 1272 C C . LEU A 1 155 ? -9.342 8.246 17.055 1.00 89.12 155 LEU A C 1
ATOM 1274 O O . LEU A 1 155 ? -9.846 8.114 18.169 1.00 89.12 155 LEU A O 1
ATOM 1278 N N . LYS A 1 156 ? -8.027 8.100 16.847 1.00 87.50 156 LYS A N 1
ATOM 1279 C CA . LYS A 1 156 ? -7.070 7.809 17.924 1.00 87.50 156 LYS A CA 1
ATOM 1280 C C . LYS A 1 156 ? -7.037 8.931 18.965 1.00 87.50 156 LYS A C 1
ATOM 1282 O O . LYS A 1 156 ? -7.094 8.655 20.160 1.00 87.50 156 LYS A O 1
ATOM 1287 N N . THR A 1 157 ? -6.999 10.186 18.522 1.00 84.38 157 THR A N 1
ATOM 1288 C CA . THR A 1 157 ? -7.031 11.354 19.414 1.00 84.38 157 THR A CA 1
ATOM 1289 C C . THR A 1 157 ? -8.345 11.440 20.191 1.00 84.38 157 THR A C 1
ATOM 1291 O O . THR A 1 157 ? -8.327 11.677 21.395 1.00 84.38 157 THR A O 1
ATOM 1294 N N . ASP A 1 158 ? -9.487 11.181 19.549 1.00 81.50 158 ASP A N 1
ATOM 1295 C CA . ASP A 1 158 ? -10.796 11.183 20.211 1.00 81.50 158 ASP A CA 1
ATOM 1296 C C . ASP A 1 158 ? -10.915 10.082 21.277 1.00 81.50 158 ASP A C 1
ATOM 1298 O O . ASP A 1 158 ? -11.513 10.313 22.330 1.00 81.50 158 ASP A O 1
ATOM 1302 N N . ILE A 1 159 ? -10.335 8.901 21.037 1.00 78.12 159 ILE A N 1
ATOM 1303 C CA . ILE A 1 159 ? -10.260 7.816 22.028 1.00 78.12 159 ILE A CA 1
ATOM 1304 C C . ILE A 1 159 ? -9.397 8.244 23.217 1.00 78.12 159 ILE A C 1
ATOM 1306 O O . ILE A 1 159 ? -9.849 8.139 24.356 1.00 78.12 159 ILE A O 1
ATOM 1310 N N . ASN A 1 160 ? -8.208 8.794 22.962 1.00 74.19 160 ASN A N 1
ATOM 1311 C CA . ASN A 1 160 ? -7.314 9.270 24.019 1.00 74.19 160 ASN A CA 1
ATOM 1312 C C . ASN A 1 160 ? -7.971 10.377 24.862 1.00 74.19 160 ASN A C 1
ATOM 1314 O O . ASN A 1 160 ? -7.930 10.323 26.084 1.00 74.19 160 ASN A O 1
ATOM 1318 N N . ASN A 1 161 ? -8.679 11.316 24.228 1.00 70.69 161 ASN A N 1
ATOM 1319 C CA . ASN A 1 161 ? -9.405 12.387 24.918 1.00 70.69 161 ASN A CA 1
ATOM 1320 C C . ASN A 1 161 ? -10.603 11.880 25.741 1.00 70.69 161 ASN A C 1
ATOM 1322 O O . ASN A 1 161 ? -11.038 12.545 26.680 1.00 70.69 161 ASN A O 1
ATOM 1326 N N . ARG A 1 162 ? -11.195 10.732 25.382 1.00 61.41 162 ARG A N 1
ATOM 1327 C CA . ARG A 1 162 ? -12.244 10.079 26.191 1.00 61.41 162 ARG A CA 1
ATOM 1328 C C . ARG A 1 162 ? -11.669 9.309 27.379 1.00 61.41 162 ARG A C 1
ATOM 1330 O O . ARG A 1 162 ? -12.401 9.109 28.344 1.00 61.41 162 ARG A O 1
ATOM 1337 N N . HIS A 1 163 ? -10.406 8.904 27.284 1.00 56.00 163 HIS A N 1
ATOM 1338 C CA . HIS A 1 163 ? -9.622 8.269 28.339 1.00 56.00 163 HIS A CA 1
ATOM 1339 C C . HIS A 1 163 ? -8.875 9.270 29.239 1.00 56.00 163 HIS A C 1
ATOM 1341 O O . HIS A 1 163 ? -8.136 8.834 30.109 1.00 56.00 163 HIS A O 1
ATOM 1347 N N . GLU A 1 164 ? -9.073 10.591 29.096 1.00 54.78 164 GLU A N 1
ATOM 1348 C CA . GLU A 1 164 ? -8.742 11.523 30.186 1.00 54.78 164 GLU A CA 1
ATOM 1349 C C . GLU A 1 164 ? -9.619 11.163 31.397 1.00 54.78 164 GLU A C 1
ATOM 1351 O O . GLU A 1 164 ? -10.803 11.515 31.465 1.00 54.78 164 GLU A O 1
ATOM 1356 N N . ASP A 1 165 ? -9.045 10.379 32.306 1.00 52.47 165 ASP A N 1
ATOM 1357 C CA . ASP A 1 165 ? -9.741 9.728 33.401 1.00 52.47 165 ASP A CA 1
ATOM 1358 C C . ASP A 1 165 ? -10.444 10.741 34.320 1.00 52.47 165 ASP A C 1
ATOM 1360 O O . ASP A 1 165 ? -9.894 11.749 34.767 1.00 52.47 165 ASP A O 1
ATOM 1364 N N . ILE A 1 166 ? -11.709 10.451 34.635 1.00 53.66 166 ILE A N 1
ATOM 1365 C CA . ILE A 1 166 ? -12.495 11.177 35.650 1.00 53.66 166 ILE A CA 1
ATOM 1366 C C . ILE A 1 166 ? -11.922 10.920 37.055 1.00 53.66 166 ILE A C 1
ATOM 1368 O O . ILE A 1 166 ? -12.145 11.707 37.978 1.00 53.66 166 ILE A O 1
ATOM 1372 N N . ILE A 1 167 ? -11.181 9.823 37.210 1.00 52.50 167 ILE A N 1
ATOM 1373 C CA . ILE A 1 167 ? -10.600 9.358 38.462 1.00 52.50 167 ILE A CA 1
ATOM 1374 C C . ILE A 1 167 ? -9.099 9.232 38.229 1.00 52.50 167 ILE A C 1
ATOM 1376 O O . ILE A 1 167 ? -8.649 8.287 37.591 1.00 52.50 167 ILE A O 1
ATOM 1380 N N . ASP A 1 168 ? -8.342 10.202 38.726 1.00 48.28 168 ASP A N 1
ATOM 1381 C CA . ASP A 1 168 ? -6.890 10.195 38.637 1.00 48.28 168 ASP A CA 1
ATOM 1382 C C . ASP A 1 168 ? -6.379 9.589 39.954 1.00 48.28 168 ASP A C 1
ATOM 1384 O O . ASP A 1 168 ? -6.438 10.215 41.017 1.00 48.28 168 ASP A O 1
ATOM 1388 N N . PHE A 1 169 ? -5.948 8.324 39.930 1.00 50.12 169 PHE A N 1
ATOM 1389 C CA . PHE A 1 169 ? -5.401 7.650 41.114 1.00 50.12 169 PHE A CA 1
ATOM 1390 C C . PHE A 1 169 ? -3.975 8.145 41.390 1.00 50.12 169 PHE A C 1
ATOM 1392 O O . PHE A 1 169 ? -2.996 7.415 41.252 1.00 50.12 169 PHE A O 1
ATOM 1399 N N . LYS A 1 170 ? -3.843 9.406 41.806 1.00 49.00 170 LYS A N 1
ATOM 1400 C CA . LYS A 1 170 ? -2.619 9.887 42.447 1.00 49.00 170 LYS A CA 1
ATOM 1401 C C . LYS A 1 170 ? -2.679 9.558 43.937 1.00 49.00 170 LYS A C 1
ATOM 1403 O O . LYS A 1 170 ? -3.598 10.038 44.604 1.00 49.00 170 LYS A O 1
ATOM 1408 N N . PRO A 1 171 ? -1.724 8.791 44.492 1.00 41.81 171 PRO A N 1
ATOM 1409 C CA . PRO A 1 171 ? -1.581 8.679 45.934 1.00 41.81 171 PRO A CA 1
ATOM 1410 C C . PRO A 1 171 ? -1.096 10.028 46.479 1.00 41.81 171 PRO A C 1
ATOM 1412 O O . PRO A 1 171 ? 0.098 10.301 46.539 1.00 41.81 171 PRO A O 1
ATOM 1415 N N . ASN A 1 172 ? -2.035 10.899 46.842 1.00 52.25 172 ASN A N 1
ATOM 1416 C CA . ASN A 1 172 ? -1.776 12.041 47.710 1.00 52.25 172 ASN A CA 1
ATOM 1417 C C . ASN A 1 172 ? -2.122 11.655 49.150 1.00 52.25 172 ASN A C 1
ATOM 1419 O O . ASN A 1 172 ? -2.941 10.767 49.388 1.00 52.25 172 ASN A O 1
ATOM 1423 N N . PHE A 1 173 ? -1.533 12.366 50.115 1.00 52.47 173 PHE A N 1
ATOM 1424 C CA . PHE A 1 173 ? -1.609 12.086 51.557 1.00 52.47 173 PHE A CA 1
ATOM 1425 C C . PHE A 1 173 ? -3.047 12.003 52.130 1.00 52.47 173 PHE A C 1
ATOM 1427 O O . PHE A 1 173 ? -3.208 11.683 53.299 1.00 52.47 173 PHE A O 1
ATOM 1434 N N . HIS A 1 174 ? -4.089 12.331 51.352 1.00 49.47 174 HIS A N 1
ATOM 1435 C CA . HIS A 1 174 ? -5.500 12.390 51.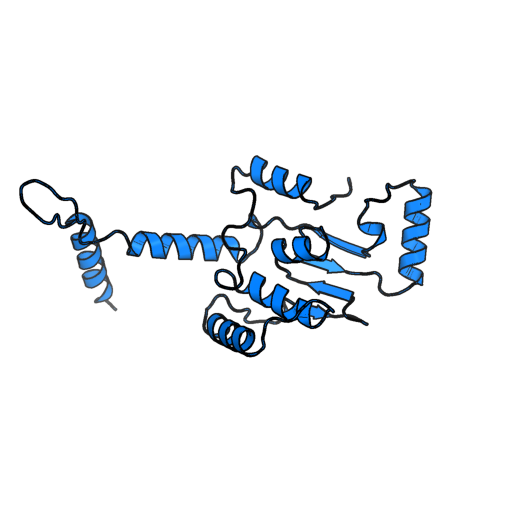768 1.00 49.47 174 HIS A CA 1
ATOM 1436 C C . HIS A 1 174 ? -6.478 11.614 50.843 1.00 49.47 174 HIS A C 1
ATOM 1438 O O . HIS A 1 174 ? -7.684 11.834 50.915 1.00 49.47 174 HIS A O 1
ATOM 1444 N N . GLY A 1 175 ? -6.007 10.684 49.998 1.00 57.06 175 GLY A N 1
ATOM 1445 C CA . GLY A 1 175 ? -6.878 9.758 49.245 1.00 57.06 175 GLY A CA 1
ATOM 1446 C C . GLY A 1 175 ? -7.016 10.022 47.736 1.00 57.06 175 GLY A C 1
ATOM 1447 O O . GLY A 1 175 ? -6.207 10.728 47.138 1.00 57.06 175 GLY A O 1
ATOM 1448 N N . ILE A 1 176 ? -8.024 9.380 47.119 1.00 56.88 176 ILE A N 1
ATOM 1449 C CA . ILE A 1 176 ? -8.271 9.324 45.662 1.00 56.88 176 ILE A CA 1
ATOM 1450 C C . ILE A 1 176 ? -8.655 10.713 45.122 1.00 56.88 176 ILE A C 1
ATOM 1452 O O . ILE A 1 176 ? -9.661 11.288 45.536 1.00 56.88 176 ILE A O 1
ATOM 1456 N N . GLY A 1 177 ? -7.884 11.236 44.164 1.00 55.53 177 GLY A N 1
ATOM 1457 C CA . GLY A 1 177 ? -8.167 12.506 43.494 1.00 55.53 177 GLY A CA 1
ATOM 1458 C C . GLY A 1 177 ? -9.193 12.360 42.366 1.00 55.53 177 GLY A C 1
ATOM 1459 O O . GLY A 1 177 ? -8.963 11.671 41.376 1.00 55.53 177 GLY A O 1
ATOM 1460 N N . LEU A 1 178 ? -10.334 13.041 42.473 1.00 57.66 178 LEU A N 1
ATOM 1461 C CA . LEU A 1 178 ? -11.283 13.160 41.361 1.00 57.66 178 LEU A CA 1
ATOM 1462 C C . LEU A 1 178 ? -10.917 14.361 40.483 1.00 57.66 178 LEU A C 1
ATOM 1464 O O . LEU A 1 178 ? -10.766 15.479 40.978 1.00 57.66 178 LEU A O 1
ATOM 1468 N N . ASN A 1 179 ? -10.831 14.160 39.166 1.00 64.62 179 ASN A N 1
ATOM 1469 C CA . ASN A 1 179 ? -10.603 15.251 38.221 1.00 64.62 179 ASN A CA 1
ATOM 1470 C C . ASN A 1 179 ? -11.925 15.996 37.955 1.00 64.62 179 ASN A C 1
ATOM 1472 O O . ASN A 1 179 ? -12.688 15.686 37.035 1.00 64.62 179 ASN A O 1
ATOM 1476 N N . ILE A 1 180 ? -12.204 17.003 38.788 1.00 65.12 180 ILE A N 1
ATOM 1477 C CA . ILE A 1 180 ? -13.450 17.789 38.767 1.00 65.12 180 ILE A CA 1
ATOM 1478 C C . ILE A 1 180 ? -13.679 18.456 37.393 1.00 65.12 180 ILE A C 1
ATOM 1480 O O . ILE A 1 180 ? -14.814 18.538 36.918 1.00 65.12 180 ILE A O 1
ATOM 1484 N N . ASN A 1 181 ? -12.611 18.848 36.688 1.00 68.00 181 ASN A N 1
ATOM 1485 C CA . ASN A 1 181 ? -12.702 19.463 35.359 1.00 68.00 181 ASN A CA 1
ATOM 1486 C C . ASN A 1 181 ? -13.160 18.474 34.272 1.00 68.00 181 ASN A C 1
ATOM 1488 O O . ASN A 1 181 ? -13.878 18.863 33.342 1.00 68.00 181 ASN A O 1
ATOM 1492 N N . ALA A 1 182 ? -12.780 17.197 34.376 1.00 65.88 182 ALA A N 1
ATOM 1493 C CA . ALA A 1 182 ? -13.291 16.134 33.508 1.00 65.88 182 ALA A CA 1
ATOM 1494 C C . ALA A 1 182 ? -14.774 15.833 33.808 1.00 65.88 182 ALA A C 1
ATOM 1496 O O . ALA A 1 182 ? -15.587 15.682 32.888 1.00 65.88 182 ALA A O 1
ATOM 1497 N N . LEU A 1 183 ? -15.159 15.846 35.091 1.00 65.75 183 LEU A N 1
ATOM 1498 C CA . LEU A 1 183 ? -16.538 15.626 35.538 1.00 65.75 183 LEU A CA 1
ATOM 1499 C C . LEU A 1 183 ? -17.496 16.728 35.039 1.00 65.75 183 LEU A C 1
ATOM 1501 O O . LEU A 1 183 ? -18.536 16.428 34.447 1.00 65.75 183 LEU A O 1
ATOM 1505 N N . ILE A 1 184 ? -17.117 18.002 35.187 1.00 71.06 184 ILE A N 1
ATOM 1506 C CA . ILE A 1 184 ? -17.914 19.156 34.731 1.00 71.06 184 ILE A CA 1
ATOM 1507 C C . ILE A 1 184 ? -18.095 19.140 33.204 1.00 71.06 184 ILE A C 1
ATOM 1509 O O . ILE A 1 184 ? -19.197 19.396 32.708 1.00 71.06 184 ILE A O 1
ATOM 1513 N N . ARG A 1 185 ? -17.051 18.788 32.435 1.00 68.69 185 ARG A N 1
ATOM 1514 C CA . ARG A 1 185 ? -17.143 18.646 30.967 1.00 68.69 185 ARG A CA 1
ATOM 1515 C C . ARG A 1 185 ? -18.159 17.571 30.559 1.00 68.69 185 ARG A C 1
ATOM 1517 O O . ARG A 1 185 ? -18.927 17.786 29.617 1.00 68.69 185 ARG A O 1
ATOM 1524 N N . LYS A 1 186 ? -18.217 16.443 31.275 1.00 68.25 186 LYS A N 1
ATOM 1525 C CA . LYS A 1 186 ? -19.170 15.350 31.007 1.00 68.25 186 LYS A CA 1
ATOM 1526 C C . LYS A 1 186 ? -20.611 15.736 31.350 1.00 68.25 186 LYS A C 1
ATOM 1528 O O . LYS A 1 186 ? -21.516 15.430 30.575 1.00 68.25 186 LYS A O 1
ATOM 1533 N N . ILE A 1 187 ? -20.817 16.462 32.450 1.00 76.12 187 ILE A N 1
ATOM 1534 C CA . ILE A 1 187 ? -22.135 16.988 32.840 1.00 76.12 187 ILE A CA 1
ATOM 1535 C C . ILE A 1 187 ? -22.642 17.992 31.794 1.00 76.12 187 ILE A C 1
ATOM 1537 O O . ILE A 1 187 ? -23.761 17.845 31.307 1.00 76.12 187 ILE A O 1
ATOM 1541 N N . LYS A 1 188 ? -21.801 18.937 31.346 1.00 75.81 188 LYS A N 1
ATOM 1542 C CA . LYS A 1 188 ? -22.171 19.901 30.291 1.00 75.81 188 LYS A CA 1
ATOM 1543 C C . LYS A 1 188 ? -22.554 19.227 28.967 1.00 75.81 188 LYS A C 1
ATOM 1545 O O . LYS A 1 188 ? -23.506 19.661 28.325 1.00 75.81 188 LYS A O 1
ATOM 1550 N N . ARG A 1 189 ? -21.861 18.151 28.567 1.00 67.44 189 ARG A N 1
ATOM 1551 C CA . ARG A 1 189 ? -22.223 17.364 27.368 1.00 67.44 189 ARG A CA 1
ATOM 1552 C C . ARG A 1 189 ? -23.568 16.642 27.518 1.00 67.44 189 ARG A C 1
ATOM 1554 O O . ARG A 1 189 ? -24.308 16.561 26.547 1.00 67.44 189 ARG A O 1
ATOM 1561 N N . ARG A 1 190 ? -23.902 16.153 28.719 1.00 64.31 190 ARG A N 1
ATOM 1562 C CA . ARG A 1 190 ? -25.194 15.499 29.011 1.00 64.31 190 ARG A CA 1
ATOM 1563 C C . ARG A 1 190 ? -26.374 16.471 29.012 1.00 64.31 190 ARG A C 1
ATOM 1565 O O . ARG A 1 190 ? -27.471 16.067 28.653 1.00 64.31 190 ARG A O 1
ATOM 1572 N N . ILE A 1 191 ? -26.140 17.719 29.414 1.00 68.88 191 ILE A N 1
ATOM 1573 C CA . ILE A 1 191 ? -27.158 18.777 29.410 1.00 68.88 191 ILE A CA 1
ATOM 1574 C C . ILE A 1 191 ? -27.400 19.272 27.978 1.00 68.88 191 ILE A C 1
ATOM 1576 O O . ILE A 1 191 ? -28.544 19.353 27.561 1.00 68.88 191 ILE A O 1
ATOM 1580 N N . LYS A 1 192 ? -26.343 19.481 27.178 1.00 60.03 192 LYS A N 1
ATOM 1581 C CA . LYS A 1 192 ? -26.476 19.894 25.765 1.00 60.03 192 LYS A CA 1
ATOM 1582 C C . LYS A 1 192 ? -27.069 18.834 24.825 1.00 60.03 192 LYS A C 1
ATOM 1584 O O . LYS A 1 192 ? -27.488 19.181 23.733 1.00 60.03 192 LYS A O 1
ATOM 1589 N N . GLY A 1 193 ? -27.068 17.557 25.207 1.00 51.81 193 GLY A N 1
ATOM 1590 C CA . GLY A 1 193 ? -27.632 16.465 24.401 1.00 51.81 193 GLY A CA 1
ATOM 1591 C C . GLY A 1 193 ? -29.118 16.185 24.646 1.00 51.81 193 GLY A C 1
ATOM 1592 O O . GLY A 1 193 ? -29.608 15.181 24.142 1.00 51.81 193 GLY A O 1
ATOM 1593 N N . LYS A 1 194 ? -29.805 17.001 25.459 1.00 51.50 194 LYS A N 1
ATOM 1594 C CA . LYS A 1 194 ? -31.236 16.852 25.778 1.00 51.50 194 LYS A CA 1
ATOM 1595 C C . LYS A 1 194 ? -32.153 17.853 25.060 1.00 51.50 194 LYS A C 1
ATOM 1597 O O . LYS A 1 194 ? -33.359 17.753 25.238 1.00 51.50 194 LYS A O 1
ATOM 1602 N N . ASP A 1 195 ? -31.593 18.744 24.241 1.00 47.84 195 ASP A N 1
ATOM 1603 C CA . ASP A 1 195 ? -32.341 19.742 23.463 1.00 47.84 195 ASP A CA 1
ATOM 1604 C C . ASP A 1 195 ? -32.395 19.375 21.962 1.00 47.84 195 ASP A C 1
ATOM 1606 O O . ASP A 1 195 ? -32.047 20.186 21.102 1.00 47.84 195 ASP A O 1
ATOM 1610 N N . VAL A 1 196 ? -32.789 18.131 21.653 1.00 39.59 196 VAL A N 1
ATOM 1611 C CA . VAL A 1 196 ? -33.297 17.701 20.332 1.00 39.59 196 VAL A CA 1
ATOM 1612 C C . VAL A 1 196 ? -34.531 16.842 20.552 1.00 39.59 196 VAL A C 1
ATOM 1614 O O . VAL A 1 196 ? -34.427 15.898 21.370 1.00 39.59 196 VAL A O 1
#

Radius of gyration: 23.15 Å; chains: 1; bounding box: 55×38×78 Å

Secondary structure (DSSP, 8-state):
-PPP--SHHHHHHHHHHTT--SS-TT-STTT-HHHHHHHHHHTTTTSPPPPHHHHHHHHHHHHTSTTS-SSTTTS-EEESGGG-EEES--HHHHHHHHSS-EEEEE--SSHHHHHHHHHHHHHTT--TT-GGGT-SEEEE--GGGSHHHHHHHHHHHHHHHH-S-SEEEEEETTEEEE-HHHHHHHHHHHHHTT--

pLDDT: mean 86.5, std 14.77, range [39.59, 97.69]

Foldseek 3Di:
DDDDFQALVVLQVVCVVVVHDSDQPQCDLVQAVLNLQQQQVVCVLPDPHDPPVVNVVSCVVPVPDPRDDPDPLCGFDFDADSRFKTAQHQLSSCCVVPRGSFRIFGFDNDPVSLVVQVVVCVVVVHDPSDCSNGTPDTHHDHNVNRPCRVVSVVVVVVVVVVPPDQWDQDPDPPGTDGPVVVVVVVVVVVVVVPPD